Protein AF-0000000081664710 (afdb_homodimer)

pLDDT: mean 86.76, std 18.06, range [21.97, 98.62]

Secondary structure (DSSP, 8-state):
---------TT-S----SEEEEEEEESEEEEEEPPSSTTPPPEEEEESSEEEEEEEEBTT--HHHHHHHHHHHHHS--EE-TTS-EE-TTTTT-EEEEEE-GGGG-EEETTEEE-TTBPPHHHHHHHHHHHHHHHHHHHHHH-SS---EEE--TTS--TT-EEE-BTTB--EEEEE-/---------TT-S----SEEEEEEEESEEEEEEPPSSTTPPPEEEEESSEEEEEEEEBTT--HHHHHHHHHHHHHS--EE-TTS-EE-TTTTT-EEEEEE-GGGG-EEETTEEE-TTBPPHHHHHHHHHHHHHHHHHHHHHH-SS---EEE--TTS--TT-EEE-BTTB--EEEEE-

Sequence (354 aa):
MDTLQLSPIPGSDLIESKARIVIQQCVSARVQLQSPVEGGSVDFVEIKKGIVVYVCFLKECSKELLNRMAHVVLHVRYLKDAHGSRVSVLELPGDVLIVPQSTLGGIRKKRHLTYHYNVNKEDAHEMYKEFVSLCRRGVEENVRHQCQVRCGQYNSKQEGMLVESGECGLMTHLVEFMDTLQLSPIPGSDLIESKARIVIQQCVSARVQLQSPVEGGSVDFVEIKKGIVVYVCFLKECSKELLNRMAHVVLHVRYLKDAHGSRVSVLELPGDVLIVPQSTLGGIRKKRHLTYHYNVNKEDAHEMYKEFVSLCRRGVEENVRHQCQVRCGQYNSKQEGMLVESGECGLMTHLVEF

Foldseek 3Di:
DDPPPPDPDPQPPDDPFQKKKKKKWFQKKKFWADDPDVPDDIDIDMWGTAMEIEMFGFPPDDPVVLLVVLCCQQFAFQFQEPVRDTGGCQGNVTEYEYEYDQCVQWRDDPPDTDRVGGDDLVVRQVSSVSSLVSNQVVSVVRHPDDYYYHYYDRPDPRPPMDGHHDPRDIGMDMDTD/DDPPPPDQDPLRPDDPFQKKKKKKWFQKKKFWADDPDVPDDIDIDMWGTAMEIEMFGFPPDDLVVLLVVLCCQQFAFQAAEPVRDTGGCQGNVTEYEYEYDQCVQWRDDPPDTDRVGGDDLVVRQVSSVSSLVSNQVVSVVRHPDDYYYHYYDRPDPRPPMDGHHDPRDIGMDMDTD

Structure (mmCIF, N/CA/C/O backbone):
data_AF-0000000081664710-model_v1
#
loop_
_entity.id
_entity.type
_entity.pdbx_description
1 polymer 'Probable D-tyrosyl-tRNA(Tyr) deacylase 2-like'
#
loop_
_atom_site.group_PDB
_atom_site.id
_atom_site.type_symbol
_atom_site.label_atom_id
_atom_site.label_alt_id
_atom_site.label_comp_id
_atom_site.label_asym_id
_atom_site.label_entity_id
_atom_site.label_seq_id
_atom_site.pdbx_PDB_ins_code
_atom_site.Cartn_x
_atom_site.Cartn_y
_atom_site.Cartn_z
_atom_site.occupancy
_atom_site.B_iso_or_equiv
_atom_site.auth_seq_id
_atom_site.auth_comp_id
_atom_site.auth_asym_id
_atom_site.auth_atom_id
_atom_site.pdbx_PDB_model_num
ATOM 1 N N . MET A 1 1 ? -12.133 -1.063 -46.156 1 22.48 1 MET A N 1
ATOM 2 C CA . MET A 1 1 ? -10.789 -1.135 -45.594 1 22.48 1 MET A CA 1
ATOM 3 C C . MET A 1 1 ? -10.758 -0.549 -44.188 1 22.48 1 MET A C 1
ATOM 5 O O . MET A 1 1 ? -10.82 0.669 -44.031 1 22.48 1 MET A O 1
ATOM 9 N N . ASP A 1 2 ? -11.445 -1.037 -43.156 1 22.03 2 ASP A N 1
ATOM 10 C CA . ASP A 1 2 ? -12.07 -0.537 -41.938 1 22.03 2 ASP A CA 1
ATOM 11 C C . ASP A 1 2 ? -11.039 -0.348 -40.844 1 22.03 2 ASP A C 1
ATOM 13 O O . ASP A 1 2 ? -10.266 -1.262 -40.531 1 22.03 2 ASP A O 1
ATOM 17 N N . THR A 1 3 ? -10.531 0.913 -40.531 1 24.88 3 THR A N 1
ATOM 18 C CA . THR A 1 3 ? -9.469 1.408 -39.688 1 24.88 3 THR A CA 1
ATOM 19 C C . THR A 1 3 ? -9.672 0.93 -38.25 1 24.88 3 THR A C 1
ATOM 21 O O . THR A 1 3 ? -10.633 1.327 -37.594 1 24.88 3 THR A O 1
ATOM 24 N N . LEU A 1 4 ? -9.438 -0.273 -37.812 1 24.31 4 LEU A N 1
ATOM 25 C CA . LEU A 1 4 ? -9.609 -0.975 -36.562 1 24.31 4 LEU A CA 1
ATOM 26 C C . LEU A 1 4 ? -8.898 -0.238 -35.438 1 24.31 4 LEU A C 1
ATOM 28 O O . LEU A 1 4 ? -7.672 -0.118 -35.438 1 24.31 4 LEU A O 1
ATOM 32 N N . GLN A 1 5 ? -9.406 0.87 -34.906 1 23.38 5 GLN A N 1
ATOM 33 C CA . GLN A 1 5 ? -8.906 1.728 -33.844 1 23.38 5 GLN A CA 1
ATOM 34 C C . GLN A 1 5 ? -8.484 0.905 -32.625 1 23.38 5 GLN A C 1
ATOM 36 O O . GLN A 1 5 ? -9.32 0.269 -31.984 1 23.38 5 GLN A O 1
ATOM 41 N N . LEU A 1 6 ? -7.309 0.361 -32.594 1 28.62 6 LEU A N 1
ATOM 42 C CA . LEU A 1 6 ? -6.699 -0.477 -31.578 1 28.62 6 LEU A CA 1
ATOM 43 C C . LEU A 1 6 ? -6.852 0.159 -30.203 1 28.62 6 LEU A C 1
ATOM 45 O O . LEU A 1 6 ? -6.57 1.349 -30.031 1 28.62 6 LEU A O 1
ATOM 49 N N . SER A 1 7 ? -7.73 -0.23 -29.297 1 28.98 7 SER A N 1
ATOM 50 C CA . SER A 1 7 ? -7.98 0.17 -27.922 1 28.98 7 SER A CA 1
ATOM 51 C C . SER A 1 7 ? -6.672 0.368 -27.156 1 28.98 7 SER A C 1
ATOM 53 O O . SER A 1 7 ? -5.691 -0.334 -27.406 1 28.98 7 SER A O 1
ATOM 55 N N . PRO A 1 8 ? -6.402 1.542 -26.609 1 33.84 8 PRO A N 1
ATOM 56 C CA . PRO A 1 8 ? -5.113 1.784 -25.953 1 33.84 8 PRO A CA 1
ATOM 57 C C . PRO A 1 8 ? -4.66 0.614 -25.078 1 33.84 8 PRO A C 1
ATOM 59 O O . PRO A 1 8 ? -5.488 -0.044 -24.453 1 33.84 8 PRO A O 1
ATOM 62 N N . ILE A 1 9 ? -3.729 -0.201 -25.328 1 36.88 9 ILE A N 1
ATOM 63 C CA . ILE A 1 9 ? -3.117 -1.335 -24.656 1 36.88 9 ILE A CA 1
ATOM 64 C C . ILE A 1 9 ? -2.906 -0.995 -23.172 1 36.88 9 ILE A C 1
ATOM 66 O O . ILE A 1 9 ? -2.521 0.127 -22.844 1 36.88 9 ILE A O 1
ATOM 70 N N . PRO A 1 10 ? -3.426 -1.685 -22.078 1 41.62 10 PRO A N 1
ATOM 71 C CA . PRO A 1 10 ? -3.451 -1.467 -20.625 1 41.62 10 PRO A CA 1
ATOM 72 C C . PRO A 1 10 ? -2.164 -0.838 -20.094 1 41.62 10 PRO A C 1
ATOM 74 O O . PRO A 1 10 ? -2.125 -0.361 -18.969 1 41.62 10 PRO A O 1
ATOM 77 N N . GLY A 1 11 ? -0.946 -1.028 -20.734 1 40.38 11 GLY A N 1
ATOM 78 C CA . GLY A 1 11 ? 0.379 -0.473 -20.516 1 40.38 11 GLY A CA 1
ATOM 79 C C . GLY A 1 11 ? 0.483 0.992 -20.891 1 40.38 11 GLY A C 1
ATOM 80 O O . GLY A 1 11 ? 1.562 1.472 -21.25 1 40.38 11 GLY A O 1
ATOM 81 N N . SER A 1 12 ? -0.387 1.638 -21.281 1 41.38 12 SER A N 1
ATOM 82 C CA . SER A 1 12 ? -0.238 3.008 -21.766 1 41.38 12 SER A CA 1
ATOM 83 C C . SER A 1 12 ? 0.586 3.848 -20.797 1 41.38 12 SER A C 1
ATOM 85 O O . SER A 1 12 ? 0.392 3.771 -19.578 1 41.38 12 SER A O 1
ATOM 87 N N . ASP A 1 13 ? 1.858 4.25 -21.047 1 50.44 13 ASP A N 1
ATOM 88 C CA . ASP A 1 13 ? 2.924 5.137 -20.594 1 50.44 13 ASP A CA 1
ATOM 89 C C . ASP A 1 13 ? 2.352 6.406 -19.969 1 50.44 13 ASP A C 1
ATOM 91 O O . ASP A 1 13 ? 3.1 7.305 -19.578 1 50.44 13 ASP A O 1
ATOM 95 N N . LEU A 1 14 ? 1.139 6.645 -20.062 1 57.97 14 LEU A N 1
ATOM 96 C CA . LEU A 1 14 ? 0.82 8 -19.625 1 57.97 14 LEU A CA 1
ATOM 97 C C . LEU A 1 14 ? 0.287 8.016 -18.203 1 57.97 14 LEU A C 1
ATOM 99 O O . LEU A 1 14 ? -0.733 7.383 -17.906 1 57.97 14 LEU A O 1
ATOM 103 N N . ILE A 1 15 ? 1.199 8.188 -17.266 1 66.56 15 ILE A N 1
ATOM 104 C CA . ILE A 1 15 ? 0.722 8.477 -15.922 1 66.56 15 ILE A CA 1
ATOM 105 C C . ILE A 1 15 ? 0.13 9.883 -15.875 1 66.56 15 ILE A C 1
ATOM 107 O O . ILE A 1 15 ? 0.794 10.852 -16.234 1 66.56 15 ILE A O 1
ATOM 111 N N . GLU A 1 16 ? -1.112 9.922 -15.734 1 81.06 16 GLU A N 1
ATOM 112 C CA . GLU A 1 16 ? -1.771 11.219 -15.602 1 81.06 16 GLU A CA 1
ATOM 113 C C . GLU A 1 16 ? -1.648 11.758 -14.18 1 81.06 16 GLU A C 1
ATOM 115 O O . GLU A 1 16 ? -1.76 12.961 -13.953 1 81.06 16 GLU A O 1
ATOM 120 N N . SER A 1 17 ? -1.254 10.945 -13.297 1 91.44 17 SER A N 1
ATOM 121 C CA . SER A 1 17 ? -1.17 11.336 -11.891 1 91.44 17 SER A CA 1
ATOM 122 C C . SER A 1 17 ? 0.061 12.195 -11.633 1 91.44 17 SER A C 1
ATOM 124 O O . SER A 1 17 ? 1.121 11.969 -12.219 1 91.44 17 SER A O 1
ATOM 126 N N . LYS A 1 18 ? -0.089 13.188 -10.766 1 96.69 18 LYS A N 1
ATOM 127 C CA . LYS A 1 18 ? 1.009 14.062 -10.367 1 96.69 18 LYS A CA 1
ATOM 128 C C . LYS A 1 18 ? 1.544 13.672 -8.992 1 96.69 18 LYS A C 1
ATOM 130 O O . LYS A 1 18 ? 2.578 14.18 -8.555 1 96.69 18 LYS A O 1
ATOM 135 N N . ALA A 1 19 ? 0.81 12.852 -8.297 1 97.5 19 ALA A N 1
ATOM 136 C CA . ALA A 1 19 ? 1.233 12.273 -7.027 1 97.5 19 ALA A CA 1
ATOM 137 C C . ALA A 1 19 ? 0.435 11.016 -6.707 1 97.5 19 ALA A C 1
ATOM 139 O O . ALA A 1 19 ? -0.714 10.875 -7.137 1 97.5 19 ALA A O 1
ATOM 140 N N . ARG A 1 20 ? 1.036 10.102 -6.016 1 97.19 20 ARG A N 1
ATOM 141 C CA . ARG A 1 20 ? 0.389 8.883 -5.543 1 97.19 20 ARG A CA 1
ATOM 142 C C . ARG A 1 20 ? 0.605 8.695 -4.043 1 97.19 20 ARG A C 1
ATOM 144 O O . ARG A 1 20 ? 1.707 8.914 -3.539 1 97.19 20 ARG A O 1
ATOM 151 N N . ILE A 1 21 ? -0.474 8.289 -3.363 1 98.31 21 ILE A N 1
ATOM 152 C CA . ILE A 1 21 ? -0.4 8.016 -1.933 1 98.31 21 ILE A CA 1
ATOM 153 C C . ILE A 1 21 ? -1.089 6.684 -1.631 1 98.31 21 ILE A C 1
ATOM 155 O O . ILE A 1 21 ? -2.178 6.41 -2.141 1 98.31 21 ILE A O 1
ATOM 159 N N . VAL A 1 22 ? -0.439 5.836 -0.919 1 98.12 22 VAL A N 1
ATOM 160 C CA . VAL A 1 22 ? -1.062 4.668 -0.306 1 98.12 22 VAL A CA 1
ATOM 161 C C . VAL A 1 22 ? -1.222 4.895 1.195 1 98.12 22 VAL A C 1
ATOM 163 O O . VAL A 1 22 ? -0.281 5.324 1.867 1 98.12 22 VAL A O 1
ATOM 166 N N . ILE A 1 23 ? -2.41 4.656 1.688 1 98 23 ILE A N 1
ATOM 167 C CA . ILE A 1 23 ? -2.721 4.871 3.098 1 98 23 ILE A CA 1
ATOM 168 C C . ILE A 1 23 ? -3.129 3.549 3.742 1 98 23 ILE A C 1
ATOM 170 O O . ILE A 1 23 ? -3.955 2.814 3.197 1 98 23 ILE A O 1
ATOM 174 N N . GLN A 1 24 ? -2.566 3.266 4.898 1 96.5 24 GLN A N 1
ATOM 175 C CA . GLN A 1 24 ? -2.918 2.053 5.629 1 96.5 24 GLN A CA 1
ATOM 176 C C . GLN A 1 24 ? -3.238 2.365 7.09 1 96.5 24 GLN A C 1
ATOM 178 O O . GLN A 1 24 ? -2.471 3.051 7.766 1 96.5 24 GLN A O 1
ATOM 183 N N . GLN A 1 25 ? -4.363 1.919 7.555 1 95.94 25 GLN A N 1
ATOM 184 C CA . GLN A 1 25 ? -4.672 2.012 8.977 1 95.94 25 GLN A CA 1
ATOM 185 C C . GLN A 1 25 ? -3.811 1.05 9.789 1 95.94 25 GLN A C 1
ATOM 187 O O . GLN A 1 25 ? -3.574 -0.085 9.367 1 95.94 25 GLN A O 1
ATOM 192 N N . CYS A 1 26 ? -3.354 1.514 10.969 1 95.25 26 CYS A N 1
ATOM 193 C CA . CYS A 1 26 ? -2.504 0.672 11.797 1 95.25 26 CYS A CA 1
ATOM 194 C C . CYS A 1 26 ? -2.803 0.894 13.281 1 95.25 26 CYS A C 1
ATOM 196 O O . CYS A 1 26 ? -3.398 1.904 13.648 1 95.25 26 CYS A O 1
ATOM 198 N N . VAL A 1 27 ? -2.4 -0.067 14.062 1 94.94 27 VAL A N 1
ATOM 199 C CA . VAL A 1 27 ? -2.457 0.1 15.508 1 94.94 27 VAL A CA 1
ATOM 200 C C . VAL A 1 27 ? -1.074 0.476 16.031 1 94.94 27 VAL A C 1
ATOM 202 O O . VAL A 1 27 ? -0.946 0.966 17.156 1 94.94 27 VAL A O 1
ATOM 205 N N . SER A 1 28 ? -0.122 0.161 15.234 1 95.69 28 SER A N 1
ATOM 206 C CA . SER A 1 28 ? 1.238 0.616 15.508 1 95.69 28 SER A CA 1
ATOM 207 C C . SER A 1 28 ? 2.082 0.621 14.242 1 95.69 28 SER A C 1
ATOM 209 O O . SER A 1 28 ? 1.892 -0.218 13.359 1 95.69 28 SER A O 1
ATOM 211 N N . ALA A 1 29 ? 2.996 1.532 14.156 1 95.5 29 ALA A N 1
ATOM 212 C CA . ALA A 1 29 ? 3.963 1.604 13.062 1 95.5 29 ALA A CA 1
ATOM 213 C C . ALA A 1 29 ? 5.254 2.281 13.523 1 95.5 29 ALA A C 1
ATOM 215 O O . ALA A 1 29 ? 5.227 3.191 14.352 1 95.5 29 ALA A O 1
ATOM 216 N N . ARG A 1 30 ? 6.305 1.825 12.961 1 94.75 30 ARG A N 1
ATOM 217 C CA . ARG A 1 30 ? 7.586 2.463 13.242 1 94.75 30 ARG A CA 1
ATOM 218 C C . ARG A 1 30 ? 8.531 2.357 12.055 1 94.75 30 ARG A C 1
ATOM 220 O O . ARG A 1 30 ? 8.398 1.449 11.227 1 94.75 30 ARG A O 1
ATOM 227 N N . VAL A 1 31 ? 9.414 3.234 11.969 1 93.62 31 VAL A N 1
ATOM 228 C CA . VAL A 1 31 ? 10.438 3.229 10.922 1 93.62 31 VAL A CA 1
ATOM 229 C C . VAL A 1 31 ? 11.781 3.656 11.508 1 93.62 31 VAL A C 1
ATOM 231 O O . VAL A 1 31 ? 11.836 4.555 12.352 1 93.62 31 VAL A O 1
ATOM 234 N N . GLN A 1 32 ? 12.758 2.941 11.117 1 89.56 32 GLN A N 1
ATOM 235 C CA . GLN A 1 32 ? 14.109 3.23 11.594 1 89.56 32 GLN A CA 1
ATOM 236 C C . GLN A 1 32 ? 14.68 4.473 10.914 1 89.56 32 GLN A C 1
ATOM 238 O O . GLN A 1 32 ? 14.531 4.641 9.703 1 89.56 32 GLN A O 1
ATOM 243 N N . LEU A 1 33 ? 15.281 5.344 11.758 1 86.06 33 LEU A N 1
ATOM 244 C CA . LEU A 1 33 ? 15.977 6.508 11.227 1 86.06 33 LEU A CA 1
ATOM 245 C C . LEU A 1 33 ? 17.469 6.23 11.094 1 86.06 33 LEU A C 1
ATOM 247 O O . LEU A 1 33 ? 18.062 5.566 11.945 1 86.06 33 LEU A O 1
ATOM 251 N N . GLN A 1 34 ? 17.984 6.461 10 1 78.56 34 GLN A N 1
ATOM 252 C CA . GLN A 1 34 ? 19.422 6.254 9.797 1 78.56 34 GLN A CA 1
ATOM 253 C C . GLN A 1 34 ? 20.234 7.324 10.516 1 78.56 34 GLN A C 1
ATOM 255 O O . GLN A 1 34 ? 19.906 8.508 10.461 1 78.56 34 GLN A O 1
ATOM 260 N N . SER A 1 35 ? 21.109 6.84 11.383 1 71.94 35 SER A N 1
ATOM 261 C CA . SER A 1 35 ? 22.016 7.762 12.047 1 71.94 35 SER A CA 1
ATOM 262 C C . SER A 1 35 ? 23.016 8.359 11.055 1 71.94 35 SER A C 1
ATOM 264 O O . SER A 1 35 ? 23.516 7.664 10.18 1 71.94 35 SER A O 1
ATOM 266 N N . PRO A 1 36 ? 23.094 9.633 11.141 1 63.59 36 PRO A N 1
ATOM 267 C CA . PRO A 1 36 ? 24.141 10.227 10.289 1 63.59 36 PRO A CA 1
ATOM 268 C C . PRO A 1 36 ? 25.531 9.656 10.57 1 63.59 36 PRO A C 1
ATOM 270 O O . PRO A 1 36 ? 26.422 9.766 9.727 1 63.59 36 PRO A O 1
ATOM 273 N N . VAL A 1 37 ? 25.672 9.148 11.93 1 65.88 37 VAL A N 1
ATOM 274 C CA . VAL A 1 37 ? 26.984 8.633 12.312 1 65.88 37 VAL A CA 1
ATOM 275 C C . VAL A 1 37 ? 26.984 7.109 12.242 1 65.88 37 VAL A C 1
ATOM 277 O O . VAL A 1 37 ? 26.078 6.457 12.758 1 65.88 37 VAL A O 1
ATOM 280 N N . GLU A 1 38 ? 27.875 6.539 11.336 1 62.62 38 GLU A N 1
ATOM 281 C CA . GLU A 1 38 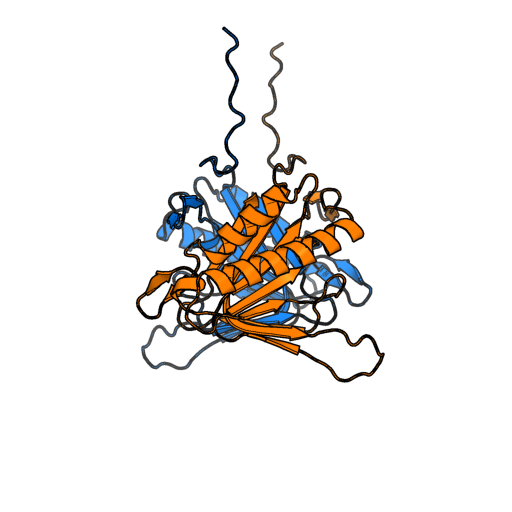? 28.047 5.094 11.258 1 62.62 38 GLU A CA 1
ATOM 282 C C . GLU A 1 38 ? 28.188 4.48 12.648 1 62.62 38 GLU A C 1
ATOM 284 O O . GLU A 1 38 ? 28.938 4.977 13.484 1 62.62 38 GLU A O 1
ATOM 289 N N . GLY A 1 39 ? 27.375 3.535 12.953 1 60.47 39 GLY A N 1
ATOM 290 C CA . GLY A 1 39 ? 27.453 2.871 14.242 1 60.47 39 GLY A CA 1
ATOM 291 C C . GLY A 1 39 ? 26.641 3.553 15.32 1 60.47 39 GLY A C 1
ATOM 292 O O . GLY A 1 39 ? 26.766 3.217 16.5 1 60.47 39 GLY A O 1
ATOM 293 N N . GLY A 1 40 ? 26.078 4.602 14.969 1 63.19 40 GLY A N 1
ATOM 294 C CA . GLY A 1 40 ? 25.328 5.312 15.992 1 63.19 40 GLY A CA 1
ATOM 295 C C . GLY A 1 40 ? 24.062 4.598 16.406 1 63.19 40 GLY A C 1
ATOM 296 O O . GLY A 1 40 ? 23.703 3.555 15.844 1 63.19 40 GLY A O 1
ATOM 297 N N . SER A 1 41 ? 23.562 5 17.5 1 66.94 41 SER A N 1
ATOM 298 C CA . SER A 1 41 ? 22.344 4.406 18.062 1 66.94 41 SER A CA 1
ATOM 299 C C . SER A 1 41 ? 21.203 4.438 17.062 1 66.94 41 SER A C 1
ATOM 301 O O . SER A 1 41 ? 21.109 5.34 16.234 1 66.94 41 SER A O 1
ATOM 303 N N . VAL A 1 42 ? 20.531 3.26 17 1 67.94 42 VAL A N 1
ATOM 304 C CA . VAL A 1 42 ? 19.344 3.16 16.156 1 67.94 42 VAL A CA 1
ATOM 305 C C . VAL A 1 42 ? 18.188 3.941 16.797 1 67.94 42 VAL A C 1
ATOM 307 O O . VAL A 1 42 ? 17.828 3.703 17.938 1 67.94 42 VAL A O 1
ATOM 310 N N . ASP A 1 43 ? 17.734 4.988 16.016 1 84.25 43 ASP A N 1
ATOM 311 C CA . ASP A 1 43 ? 16.562 5.738 16.453 1 84.25 43 ASP A CA 1
ATOM 312 C C . ASP A 1 43 ? 15.344 5.414 15.594 1 84.25 43 ASP A C 1
ATOM 314 O O . ASP A 1 43 ? 15.477 5.078 14.422 1 84.25 43 ASP A O 1
ATOM 318 N N . PHE A 1 44 ? 14.234 5.227 16.25 1 88.62 44 PHE A N 1
ATOM 319 C CA . PHE A 1 44 ? 12.984 4.953 15.555 1 88.62 44 PHE A CA 1
ATOM 320 C C . PHE A 1 44 ? 12 6.102 15.742 1 88.62 44 PHE A C 1
ATOM 322 O O . PHE A 1 44 ? 12.016 6.777 16.766 1 88.62 44 PHE A O 1
ATOM 329 N N . VAL A 1 45 ? 11.289 6.316 14.688 1 92.75 45 VAL A N 1
ATOM 330 C CA . VAL A 1 45 ? 10.047 7.074 14.812 1 92.75 45 VAL A CA 1
ATOM 331 C C . VAL A 1 45 ? 8.859 6.117 14.852 1 92.75 45 VAL A C 1
ATOM 333 O O . VAL A 1 45 ? 8.805 5.16 14.07 1 92.75 45 VAL A O 1
ATOM 336 N N . GLU A 1 46 ? 7.973 6.406 15.82 1 95.19 46 GLU A N 1
ATOM 337 C CA . GLU A 1 46 ? 6.875 5.461 16 1 95.19 46 GLU A CA 1
ATOM 338 C C . GLU A 1 46 ? 5.555 6.188 16.234 1 95.19 46 GLU A C 1
ATOM 340 O O . GLU A 1 46 ? 5.539 7.316 16.719 1 95.19 46 GLU A O 1
ATOM 345 N N . ILE A 1 47 ? 4.531 5.488 15.812 1 96.06 47 ILE A N 1
ATOM 346 C CA . ILE A 1 47 ? 3.18 5.934 16.141 1 96.06 47 ILE A CA 1
ATOM 347 C C . ILE A 1 47 ? 2.361 4.758 16.656 1 96.06 47 ILE A C 1
ATOM 349 O O . ILE A 1 47 ? 2.699 3.598 16.406 1 96.06 47 ILE A O 1
ATOM 353 N N . LYS A 1 48 ? 1.378 5.098 17.422 1 93.56 48 LYS A N 1
ATOM 354 C CA . LYS A 1 48 ? 0.38 4.102 17.812 1 93.56 48 LYS A CA 1
ATOM 355 C C . LYS A 1 48 ? -0.756 4.047 16.797 1 93.56 48 LYS A C 1
ATOM 357 O O . LYS A 1 48 ? -0.515 3.963 15.586 1 93.56 48 LYS A O 1
ATOM 362 N N . LYS A 1 49 ? -1.966 4.051 17.25 1 93.69 49 LYS A N 1
ATOM 363 C CA . LYS A 1 49 ? -3.1 3.951 16.344 1 93.69 49 LYS A CA 1
ATOM 364 C C . LYS A 1 49 ? -3.135 5.137 15.375 1 93.69 49 LYS A C 1
ATOM 366 O O . LYS A 1 49 ? -2.91 6.277 15.781 1 93.69 49 LYS A O 1
ATOM 371 N N . GLY A 1 50 ? -3.359 4.918 14.086 1 95.62 50 GLY A N 1
ATOM 372 C CA . GLY A 1 50 ? -3.463 5.965 13.086 1 95.62 50 GLY A CA 1
ATOM 373 C C . GLY A 1 50 ? -3.283 5.457 11.664 1 95.62 50 GLY A C 1
ATOM 374 O O . GLY A 1 50 ? -3.795 4.395 11.312 1 95.62 50 GLY A O 1
ATOM 375 N N . ILE A 1 51 ? -2.57 6.289 10.859 1 97 51 ILE A N 1
ATOM 376 C CA . ILE A 1 51 ? -2.389 5.898 9.461 1 97 51 ILE A CA 1
ATOM 377 C C . ILE A 1 51 ? -0.919 6.043 9.078 1 97 51 ILE A C 1
ATOM 379 O O . ILE A 1 51 ? -0.236 6.961 9.531 1 97 51 ILE A O 1
ATOM 383 N N . VAL A 1 52 ? -0.513 5.09 8.328 1 96.94 52 VAL A N 1
ATOM 384 C CA . VAL A 1 52 ? 0.745 5.223 7.602 1 96.94 52 VAL A CA 1
ATOM 385 C C . VAL A 1 52 ? 0.474 5.727 6.184 1 96.94 52 VAL A C 1
ATOM 387 O O . VAL A 1 52 ? -0.394 5.199 5.488 1 96.94 52 VAL A O 1
ATOM 390 N N . VAL A 1 53 ? 1.21 6.766 5.797 1 98.19 53 VAL A N 1
ATOM 391 C CA . VAL A 1 53 ? 1.046 7.398 4.492 1 98.19 53 VAL A CA 1
ATOM 392 C C . VAL A 1 53 ? 2.318 7.223 3.668 1 98.19 53 VAL A C 1
ATOM 394 O O . VAL A 1 53 ? 3.352 7.82 3.973 1 98.19 53 VAL A O 1
ATOM 397 N N . TYR A 1 54 ? 2.223 6.391 2.645 1 97.44 54 TYR A N 1
ATOM 398 C CA . TYR A 1 54 ? 3.291 6.258 1.658 1 97.44 54 TYR A CA 1
ATOM 399 C C . TYR A 1 54 ? 3.084 7.223 0.498 1 97.44 54 TYR A C 1
ATOM 401 O O . TYR A 1 54 ? 2.08 7.145 -0.214 1 97.44 54 TYR A O 1
ATOM 409 N N . VAL A 1 55 ? 4.105 8.07 0.247 1 98 55 VAL A N 1
ATOM 410 C CA . VAL A 1 55 ? 3.828 9.141 -0.706 1 98 55 VAL A CA 1
ATOM 411 C C . VAL A 1 55 ? 4.91 9.164 -1.785 1 98 55 VAL A C 1
ATOM 413 O O . VAL A 1 55 ? 6.09 8.969 -1.493 1 98 55 VAL A O 1
ATOM 416 N N . CYS A 1 56 ? 4.488 9.398 -2.994 1 97.38 56 CYS A N 1
ATOM 417 C CA . CYS A 1 56 ? 5.355 9.586 -4.152 1 97.38 56 CYS A CA 1
ATOM 418 C C . CYS A 1 56 ? 4.918 10.797 -4.969 1 97.38 56 CYS A C 1
ATOM 420 O O . CYS A 1 56 ? 3.738 10.945 -5.289 1 97.38 56 CYS A O 1
ATOM 422 N N . PHE A 1 57 ? 5.883 11.656 -5.262 1 97.94 57 PHE A N 1
ATOM 423 C CA . PHE A 1 57 ? 5.637 12.836 -6.086 1 97.94 57 PHE A CA 1
ATOM 424 C C . PHE A 1 57 ? 6.074 12.594 -7.523 1 97.94 57 PHE A C 1
ATOM 426 O O . PHE A 1 57 ? 7.184 12.109 -7.77 1 97.94 57 PHE A O 1
ATOM 433 N N . LEU A 1 58 ? 5.227 12.93 -8.445 1 97.38 58 LEU A N 1
ATOM 434 C CA . LEU A 1 58 ? 5.488 12.734 -9.867 1 97.38 58 LEU A CA 1
ATOM 435 C C . LEU A 1 58 ? 5.633 14.078 -10.578 1 97.38 58 LEU A C 1
ATOM 437 O O . LEU A 1 58 ? 5.469 15.133 -9.961 1 97.38 58 LEU A O 1
ATOM 441 N N . LYS A 1 59 ? 5.992 13.977 -11.812 1 94.69 59 LYS A N 1
ATOM 442 C CA . LYS A 1 59 ? 6.223 15.188 -12.594 1 94.69 59 LYS A CA 1
ATOM 443 C C . LYS A 1 59 ? 4.992 16.094 -12.586 1 94.69 59 LYS A C 1
ATOM 445 O O . LYS A 1 59 ? 3.861 15.602 -12.617 1 94.69 59 LYS A O 1
ATOM 450 N N . GLU A 1 60 ? 5.168 17.391 -12.43 1 92.88 60 GLU A N 1
ATOM 451 C CA . GLU A 1 60 ? 4.152 18.438 -12.492 1 92.88 60 GLU A CA 1
ATOM 452 C C . GLU A 1 60 ? 3.398 18.547 -11.172 1 92.88 60 GLU A C 1
ATOM 454 O O . GLU A 1 60 ? 2.344 19.188 -11.102 1 92.88 60 GLU A O 1
ATOM 459 N N . CYS A 1 61 ? 3.885 17.828 -10.203 1 94.75 61 CYS A N 1
ATOM 460 C CA . CYS A 1 61 ? 3.355 18.078 -8.867 1 94.75 61 CYS A CA 1
ATOM 461 C C . CYS A 1 61 ? 3.672 19.5 -8.422 1 94.75 61 CYS A C 1
ATOM 463 O O . CYS A 1 61 ? 4.812 19.953 -8.539 1 94.75 61 CYS A O 1
ATOM 465 N N . SER A 1 62 ? 2.684 20.266 -7.891 1 92.56 62 SER A N 1
ATOM 466 C CA . SER A 1 62 ? 2.836 21.656 -7.523 1 92.56 62 SER A CA 1
ATOM 467 C C . SER A 1 62 ? 2.602 21.875 -6.031 1 92.56 62 SER A C 1
ATOM 469 O O . SER A 1 62 ? 2.09 20.984 -5.348 1 92.56 62 SER A O 1
ATOM 471 N N . LYS A 1 63 ? 2.943 23.031 -5.594 1 91.44 63 LYS A N 1
ATOM 472 C CA . LYS A 1 63 ? 2.703 23.391 -4.199 1 91.44 63 LYS A CA 1
ATOM 473 C C . LYS A 1 63 ? 1.211 23.406 -3.881 1 91.44 63 LYS A C 1
ATOM 475 O O . LYS A 1 63 ? 0.803 23 -2.789 1 91.44 63 LYS A O 1
ATOM 480 N N . GLU A 1 64 ? 0.5 23.938 -4.828 1 95.44 64 GLU A N 1
ATOM 481 C CA . GLU A 1 64 ? -0.949 23.922 -4.648 1 95.44 64 GLU A CA 1
ATOM 482 C C . GLU A 1 64 ? -1.479 22.516 -4.457 1 95.44 64 GLU A C 1
ATOM 484 O O . GLU A 1 64 ? -2.369 22.281 -3.633 1 95.44 64 GLU A O 1
ATOM 489 N N . LEU A 1 65 ? -0.917 21.609 -5.145 1 97.25 65 LEU A N 1
ATOM 490 C CA . LEU A 1 65 ? -1.347 20.219 -5.035 1 97.25 65 LEU A CA 1
ATOM 491 C C . LEU A 1 65 ? -0.979 19.656 -3.67 1 97.25 65 LEU A C 1
ATOM 493 O O . LEU A 1 65 ? -1.732 18.859 -3.102 1 97.25 65 LEU A O 1
ATOM 497 N N . LEU A 1 66 ? 0.147 20.078 -3.145 1 98.38 66 LEU A N 1
ATOM 498 C CA . LEU A 1 66 ? 0.577 19.594 -1.836 1 98.38 66 LEU A CA 1
ATOM 499 C C . LEU A 1 66 ? -0.448 19.938 -0.763 1 98.38 66 LEU A C 1
ATOM 501 O O . LEU A 1 66 ? -0.721 19.141 0.129 1 98.38 66 LEU A O 1
ATOM 505 N N . ASN A 1 67 ? -0.957 21.156 -0.897 1 97.81 67 ASN A N 1
ATOM 506 C CA . ASN A 1 67 ? -1.997 21.578 0.036 1 97.81 67 ASN A CA 1
ATOM 507 C C . ASN A 1 67 ? -3.227 20.688 -0.055 1 97.81 67 ASN A C 1
ATOM 509 O O . ASN A 1 67 ? -3.77 20.266 0.968 1 97.81 67 ASN A O 1
ATOM 513 N N . ARG A 1 68 ? -3.621 20.453 -1.225 1 97.5 68 ARG A N 1
ATOM 514 C CA . ARG A 1 68 ? -4.762 19.562 -1.448 1 97.5 68 ARG A CA 1
ATOM 515 C C . ARG A 1 68 ? -4.477 18.156 -0.926 1 97.5 68 ARG A C 1
ATOM 517 O O . ARG A 1 68 ? -5.348 17.531 -0.32 1 97.5 68 ARG A O 1
ATOM 524 N N . MET A 1 69 ? -3.309 17.656 -1.146 1 98.44 69 MET A N 1
ATOM 525 C CA . MET A 1 69 ? -2.914 16.328 -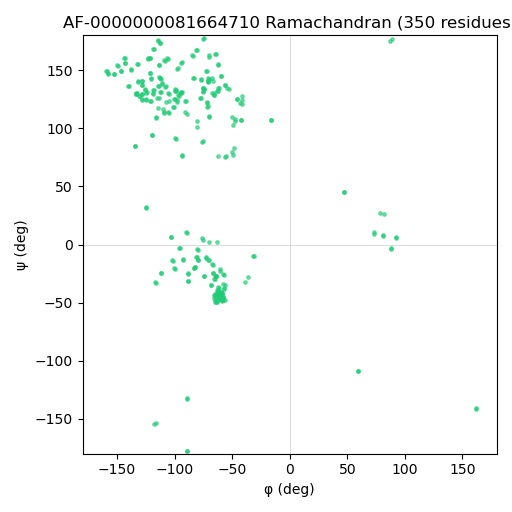0.685 1 98.44 69 MET A CA 1
ATOM 526 C C . MET A 1 69 ? -3.035 16.219 0.832 1 98.44 69 MET A C 1
ATOM 528 O O . MET A 1 69 ? -3.598 15.25 1.348 1 98.44 69 MET A O 1
ATOM 532 N N . ALA A 1 70 ? -2.482 17.234 1.51 1 98.38 70 ALA A N 1
ATOM 533 C CA . ALA A 1 70 ? -2.539 17.234 2.969 1 98.38 70 ALA A CA 1
ATOM 534 C C . ALA A 1 70 ? -3.982 17.203 3.463 1 98.38 70 ALA A C 1
ATOM 536 O O . ALA A 1 70 ? -4.316 16.453 4.379 1 98.38 70 ALA A O 1
ATOM 537 N N . HIS A 1 71 ? -4.785 17.984 2.783 1 97.69 71 HIS A N 1
ATOM 538 C CA . HIS A 1 71 ? -6.195 18.031 3.148 1 97.69 71 HIS A CA 1
ATOM 539 C C . HIS A 1 71 ? -6.867 16.672 2.959 1 97.69 71 HIS A C 1
ATOM 541 O O . HIS A 1 71 ? -7.59 16.203 3.842 1 97.69 71 HIS A O 1
ATOM 547 N N . VAL A 1 72 ? -6.609 16.094 1.893 1 98.12 72 VAL A N 1
ATOM 548 C CA . VAL A 1 72 ? -7.223 14.812 1.553 1 98.12 72 VAL A CA 1
ATOM 549 C C . VAL A 1 72 ? -6.758 13.734 2.533 1 98.12 72 VAL A C 1
ATOM 551 O O . VAL A 1 72 ? -7.566 12.938 3.02 1 98.12 72 VAL A O 1
ATOM 554 N N . VAL A 1 73 ? -5.516 13.695 2.869 1 98.12 73 VAL A N 1
ATOM 555 C CA . VAL A 1 73 ? -4.961 12.695 3.781 1 98.12 73 VAL A CA 1
ATOM 556 C C . VAL A 1 73 ? -5.605 12.844 5.16 1 98.12 73 VAL A C 1
ATOM 558 O O . VAL A 1 73 ? -5.965 11.844 5.789 1 98.12 73 VAL A O 1
ATOM 561 N N . LEU A 1 74 ? -5.832 14.031 5.594 1 96.94 74 LEU A N 1
ATOM 562 C CA . LEU A 1 74 ? -6.223 14.273 6.977 1 96.94 74 LEU A CA 1
ATOM 563 C C . LEU A 1 74 ? -7.734 14.188 7.141 1 96.94 74 LEU A C 1
ATOM 565 O O . LEU A 1 74 ? -8.227 13.836 8.211 1 96.94 74 LEU A O 1
ATOM 569 N N . HIS A 1 75 ? -8.484 14.438 6.012 1 96.56 75 HIS A N 1
ATOM 570 C CA . HIS A 1 75 ? -9.906 14.688 6.219 1 96.56 75 HIS A CA 1
ATOM 571 C C . HIS A 1 75 ? -10.75 13.555 5.656 1 96.56 75 HIS A C 1
ATOM 573 O O . HIS A 1 75 ? -11.914 13.398 6.023 1 96.56 75 HIS A O 1
ATOM 579 N N . VAL A 1 76 ? -10.281 12.844 4.746 1 97.56 76 VAL A N 1
ATOM 580 C CA . VAL A 1 76 ? -11.062 11.75 4.172 1 97.56 76 VAL A CA 1
ATOM 581 C C . VAL A 1 76 ? -11.148 10.594 5.172 1 97.56 76 VAL A C 1
ATOM 583 O O . VAL A 1 76 ? -10.203 10.336 5.914 1 97.56 76 VAL A O 1
ATOM 586 N N . ARG A 1 77 ? -12.219 9.852 5.141 1 96.94 77 ARG A N 1
ATOM 587 C CA . ARG A 1 77 ? -12.531 8.852 6.156 1 96.94 77 ARG A CA 1
ATOM 588 C C . ARG A 1 77 ? -12.016 7.477 5.75 1 96.94 77 ARG A C 1
ATOM 590 O O . ARG A 1 77 ? -12.805 6.566 5.473 1 96.94 77 ARG A O 1
ATOM 597 N N . TYR A 1 78 ? -10.719 7.285 5.898 1 96.19 78 TYR A N 1
ATOM 598 C CA . TYR A 1 78 ? -10.039 6.051 5.512 1 96.19 78 TYR A CA 1
ATOM 599 C C . TYR A 1 78 ? -10.172 4.992 6.602 1 96.19 78 TYR A C 1
ATOM 601 O O . TYR A 1 78 ? -9.953 3.807 6.352 1 96.19 78 TYR A O 1
ATOM 609 N N . LEU A 1 79 ? -10.492 5.367 7.836 1 94.56 79 LEU A N 1
ATOM 610 C CA . LEU A 1 79 ? -10.359 4.484 8.984 1 94.56 79 LEU A CA 1
ATOM 611 C C . LEU A 1 79 ? -11.734 4.008 9.461 1 94.56 79 LEU A C 1
ATOM 613 O O . LEU A 1 79 ? -12.758 4.594 9.102 1 94.56 79 LEU A O 1
ATOM 617 N N . LYS A 1 80 ? -11.664 2.941 10.18 1 93 80 LYS A N 1
ATOM 618 C CA . LYS A 1 80 ? -12.812 2.488 10.953 1 93 80 LYS A CA 1
ATOM 619 C C . LYS A 1 80 ? -12.57 2.654 12.453 1 93 80 LYS A C 1
ATOM 621 O O . LYS A 1 80 ? -11.477 2.377 12.945 1 93 80 LYS A O 1
ATOM 626 N N . ASP A 1 81 ? -13.578 3.1 13.102 1 91.19 81 ASP A N 1
ATOM 627 C CA . ASP A 1 81 ? -13.461 3.16 14.555 1 91.19 81 ASP A CA 1
ATOM 628 C C . ASP A 1 81 ? -13.914 1.852 15.203 1 91.19 81 ASP A C 1
ATOM 630 O O . ASP A 1 81 ? -14.188 0.873 14.5 1 91.19 81 ASP A O 1
ATOM 634 N N . ALA A 1 82 ? -13.898 1.801 16.484 1 86.81 82 ALA A N 1
ATOM 635 C CA . ALA A 1 82 ? -14.203 0.586 17.234 1 86.81 82 ALA A CA 1
ATOM 636 C C . ALA A 1 82 ? -15.625 0.099 16.953 1 86.81 82 ALA A C 1
ATOM 638 O O . ALA A 1 82 ? -15.93 -1.083 17.125 1 86.81 82 ALA A O 1
ATOM 639 N N . HIS A 1 83 ? -16.516 0.999 16.469 1 90.19 83 HIS A N 1
ATOM 640 C CA . HIS A 1 83 ? -17.906 0.651 16.188 1 90.19 83 HIS A CA 1
ATOM 641 C C . HIS A 1 83 ? -18.094 0.298 14.719 1 90.19 83 HIS A C 1
ATOM 643 O O . HIS A 1 83 ? -19.203 -0.049 14.305 1 90.19 83 HIS A O 1
ATOM 649 N N . GLY A 1 84 ? -17.062 0.416 13.961 1 88.88 84 GLY A N 1
ATOM 650 C CA . GLY A 1 84 ? -17.141 0.058 12.555 1 88.88 84 GLY A CA 1
ATOM 651 C C . GLY A 1 84 ? -17.5 1.229 11.664 1 88.88 84 GLY A C 1
ATOM 652 O O . GLY A 1 84 ? -17.625 1.073 10.445 1 88.88 84 GLY A O 1
ATOM 653 N N . SER A 1 85 ? -17.562 2.389 12.242 1 93.31 85 SER A N 1
ATOM 654 C CA . SER A 1 85 ? -17.891 3.586 11.477 1 93.31 85 SER A CA 1
ATOM 655 C C . SER A 1 85 ? -16.656 4.16 10.797 1 93.31 85 SER A C 1
ATOM 657 O O . SER A 1 85 ? -15.57 4.176 11.383 1 93.31 85 SER A O 1
ATOM 659 N N . ARG A 1 86 ? -16.891 4.652 9.617 1 95.06 86 ARG A N 1
ATOM 660 C CA . ARG A 1 86 ? -15.805 5.293 8.891 1 95.06 86 ARG A CA 1
ATOM 661 C C . ARG A 1 86 ? -15.5 6.672 9.469 1 95.06 86 ARG A C 1
ATOM 663 O O . ARG A 1 86 ? -16.406 7.492 9.641 1 95.06 86 ARG A O 1
ATOM 670 N N . VAL A 1 87 ? -14.164 6.906 9.719 1 95.31 87 VAL A N 1
ATOM 671 C CA . VAL A 1 87 ? -13.734 8.172 10.305 1 95.31 87 VAL A CA 1
ATOM 672 C C . VAL A 1 87 ? -12.406 8.602 9.688 1 95.31 87 VAL A C 1
ATOM 674 O O . VAL A 1 87 ? -11.68 7.777 9.117 1 95.31 87 VAL A O 1
ATOM 677 N N . SER A 1 88 ? -12.133 9.906 9.727 1 95.44 88 SER A N 1
ATOM 678 C CA . SER A 1 88 ? -10.82 10.414 9.367 1 95.44 88 SER A CA 1
ATOM 679 C C . SER A 1 88 ? -9.836 10.273 10.523 1 95.44 88 SER A C 1
ATOM 681 O O . SER A 1 88 ? -10.227 9.969 11.648 1 95.44 88 SER A O 1
ATOM 683 N N . VAL A 1 89 ? -8.594 10.461 10.172 1 95.38 89 VAL A N 1
ATOM 684 C CA . VAL A 1 89 ? -7.586 10.367 11.219 1 95.38 89 VAL A CA 1
ATOM 685 C C . VAL A 1 89 ? -7.801 11.469 12.25 1 95.38 89 VAL A C 1
ATOM 687 O O . VAL A 1 89 ? -7.5 11.289 13.43 1 95.38 89 VAL A O 1
ATOM 690 N N . LEU A 1 90 ? -8.383 12.578 11.859 1 94.19 90 LEU A N 1
ATOM 691 C CA . LEU A 1 90 ? -8.672 13.695 12.758 1 94.19 90 LEU A CA 1
ATOM 692 C C . LEU A 1 90 ? -9.852 13.375 13.664 1 94.19 90 LEU A C 1
ATOM 694 O O . LEU A 1 90 ? -9.906 13.836 14.805 1 94.19 90 LEU A O 1
ATOM 698 N N . GLU A 1 91 ? -10.766 12.5 13.234 1 91.81 91 GLU A N 1
ATOM 699 C CA . GLU A 1 91 ? -11.953 12.117 13.992 1 91.81 91 GLU A CA 1
ATOM 700 C C . GLU A 1 91 ? -11.664 10.945 14.914 1 91.81 91 GLU A C 1
ATOM 702 O O . GLU A 1 91 ? -12.344 10.766 15.93 1 91.81 91 GLU A O 1
ATOM 707 N N . LEU A 1 92 ? -10.812 10 14.68 1 84.12 92 LEU A N 1
ATOM 708 C CA . LEU A 1 92 ? -10.531 8.766 15.398 1 84.12 92 LEU A CA 1
ATOM 709 C C . LEU A 1 92 ? -9.961 9.055 16.781 1 84.12 92 LEU A C 1
ATOM 711 O O . LEU A 1 92 ? -10.344 8.414 17.766 1 84.12 92 LEU A O 1
ATOM 715 N N . PRO A 1 93 ? -9.125 10.305 17.094 1 75.56 93 PRO A N 1
ATOM 716 C CA . PRO A 1 93 ? -7.789 10.906 17.047 1 75.56 93 PRO A CA 1
ATOM 717 C C . PRO A 1 93 ? -6.684 9.867 16.844 1 75.56 93 PRO A C 1
ATOM 719 O O . PRO A 1 93 ? -6.586 8.914 17.609 1 75.56 93 PRO A O 1
ATOM 722 N N . GLY A 1 94 ? -5.969 9.594 15.875 1 90.06 94 GLY A N 1
ATOM 723 C CA . GLY A 1 94 ? -4.793 8.781 15.586 1 90.06 94 GLY A CA 1
ATOM 724 C C . GLY A 1 94 ? -3.65 9.578 14.992 1 90.06 94 GLY A C 1
ATOM 725 O O . GLY A 1 94 ? -3.83 10.734 14.602 1 90.06 94 GLY A O 1
ATOM 726 N N . ASP A 1 95 ? -2.504 9.008 15.117 1 96.31 95 ASP A N 1
ATOM 727 C CA . ASP A 1 95 ? -1.285 9.641 14.617 1 96.31 95 ASP A CA 1
ATOM 728 C C . ASP A 1 95 ? -1.088 9.359 13.133 1 96.31 95 ASP A C 1
ATOM 730 O O . ASP A 1 95 ? -1.746 8.484 12.562 1 96.31 95 ASP A O 1
ATOM 734 N N . VAL A 1 96 ? -0.219 10.188 12.523 1 97.31 96 VAL A N 1
ATOM 735 C CA . VAL A 1 96 ? 0.114 10.039 11.117 1 97.31 96 VAL A CA 1
ATOM 736 C C . VAL A 1 96 ? 1.614 9.797 10.961 1 97.31 96 VAL A C 1
ATOM 738 O O . VAL A 1 96 ? 2.43 10.555 11.492 1 97.31 96 VAL A O 1
ATOM 741 N N . LEU A 1 97 ? 1.95 8.719 10.328 1 97.5 97 LEU A N 1
ATOM 742 C CA . LEU A 1 97 ? 3.332 8.484 9.922 1 97.5 97 LEU A CA 1
ATOM 743 C C . LEU A 1 97 ? 3.484 8.602 8.406 1 97.5 97 LEU A C 1
ATOM 745 O O . LEU A 1 97 ? 2.928 7.793 7.664 1 97.5 97 LEU A O 1
ATOM 749 N N . ILE A 1 98 ? 4.223 9.602 7.961 1 97.94 98 ILE A N 1
ATOM 750 C CA . ILE A 1 98 ? 4.43 9.836 6.539 1 97.94 98 ILE A CA 1
ATOM 751 C C . ILE A 1 98 ? 5.789 9.289 6.117 1 97.94 98 ILE A C 1
ATOM 753 O O . ILE A 1 98 ? 6.816 9.648 6.695 1 97.94 98 ILE A O 1
ATOM 757 N N . VAL A 1 99 ? 5.785 8.445 5.121 1 96.31 99 VAL A N 1
ATOM 758 C CA . VAL A 1 99 ? 6.996 7.781 4.645 1 96.31 99 VAL A CA 1
ATOM 759 C C . VAL A 1 99 ? 7.176 8.039 3.15 1 96.31 99 VAL A C 1
ATOM 761 O O . VAL A 1 99 ? 6.27 7.766 2.357 1 96.31 99 VAL A O 1
ATOM 764 N N . PRO A 1 100 ? 8.352 8.586 2.715 1 95.81 100 PRO A N 1
ATOM 765 C CA . PRO A 1 100 ? 8.594 8.727 1.278 1 95.81 100 PRO A CA 1
ATOM 766 C C . PRO A 1 100 ? 8.719 7.379 0.569 1 95.81 100 PRO A C 1
ATOM 768 O O . PRO A 1 100 ? 9.469 6.508 1.016 1 95.81 100 PRO A O 1
ATOM 771 N N . GLN A 1 101 ? 7.988 7.203 -0.469 1 95.62 101 GLN A N 1
ATOM 772 C CA . GLN A 1 101 ? 8.008 5.961 -1.235 1 95.62 101 GLN A CA 1
AT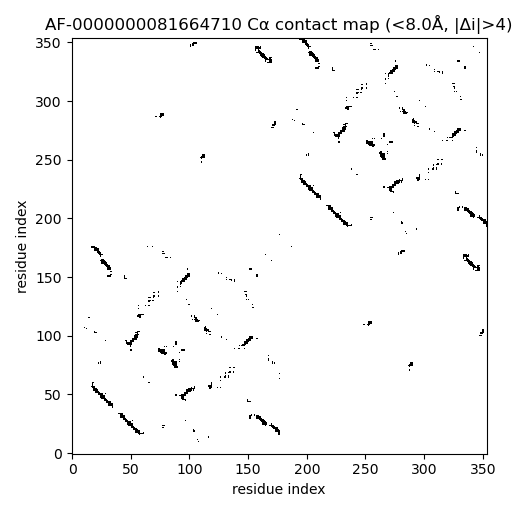OM 773 C C . GLN A 1 101 ? 8.086 6.242 -2.732 1 95.62 101 GLN A C 1
ATOM 775 O O . GLN A 1 101 ? 7.066 6.207 -3.43 1 95.62 101 GLN A O 1
ATOM 780 N N . SER A 1 102 ? 9.258 6.434 -3.234 1 95.38 102 SER A N 1
ATOM 781 C CA . SER A 1 102 ? 9.469 6.773 -4.637 1 95.38 102 SER A CA 1
ATOM 782 C C . SER A 1 102 ? 9.07 5.621 -5.551 1 95.38 102 SER A C 1
ATOM 784 O O . SER A 1 102 ? 8.656 5.84 -6.691 1 95.38 102 SER A O 1
ATOM 786 N N . THR A 1 103 ? 9.078 4.375 -5.051 1 95.75 103 THR A N 1
ATOM 787 C CA . THR A 1 103 ? 8.805 3.205 -5.875 1 95.75 103 THR A CA 1
ATOM 788 C C . THR A 1 103 ? 7.332 3.154 -6.27 1 95.75 103 THR A C 1
ATOM 790 O O . THR A 1 103 ? 6.957 2.432 -7.195 1 95.75 103 THR A O 1
ATOM 793 N N . LEU A 1 104 ? 6.5 3.934 -5.645 1 96.69 104 LEU A N 1
ATOM 794 C CA . LEU A 1 104 ? 5.098 4.039 -6.031 1 96.69 104 LEU A CA 1
ATOM 795 C C . LEU A 1 104 ? 4.961 4.688 -7.406 1 96.69 104 LEU A C 1
ATOM 797 O O . LEU A 1 104 ? 3.898 4.617 -8.031 1 96.69 104 LEU A O 1
ATOM 801 N N . GLY A 1 105 ? 5.949 5.355 -7.883 1 96.31 105 GLY A N 1
ATOM 802 C CA . GLY A 1 105 ? 5.922 6.008 -9.18 1 96.31 105 GLY A CA 1
ATOM 803 C C . GLY A 1 105 ? 6.387 5.105 -10.312 1 96.31 105 GLY A C 1
ATOM 804 O O . GLY A 1 105 ? 6.543 5.555 -11.445 1 96.31 105 GLY A O 1
ATOM 805 N N . GLY A 1 106 ? 6.547 3.863 -10.055 1 95.56 106 GLY A N 1
ATOM 806 C CA . GLY A 1 106 ? 7.074 2.936 -11.039 1 95.56 106 GLY A CA 1
ATOM 807 C C . GLY A 1 106 ? 6.094 2.643 -12.164 1 95.56 106 GLY A C 1
ATOM 808 O O . GLY A 1 106 ? 4.895 2.496 -11.922 1 95.56 106 GLY A O 1
ATOM 809 N N . ILE A 1 107 ? 6.672 2.549 -13.352 1 93.12 107 ILE A N 1
ATOM 810 C CA . ILE A 1 107 ? 5.93 2.131 -14.531 1 93.12 107 ILE A CA 1
ATOM 811 C C . ILE A 1 107 ? 6.535 0.844 -15.094 1 93.12 107 ILE A C 1
ATOM 813 O O . ILE A 1 107 ? 7.746 0.754 -15.289 1 93.12 107 ILE A O 1
ATOM 817 N N . ARG A 1 108 ? 5.656 -0.051 -15.305 1 93.31 108 ARG A N 1
ATOM 818 C CA . ARG A 1 108 ? 6.121 -1.362 -15.742 1 93.31 108 ARG A CA 1
ATOM 819 C C . ARG A 1 108 ? 6.473 -1.347 -17.234 1 93.31 108 ARG A C 1
ATOM 821 O O . ARG A 1 108 ? 5.68 -0.889 -18.062 1 93.31 108 ARG A O 1
ATOM 828 N N . LYS A 1 109 ? 7.633 -1.756 -17.547 1 92.06 109 LYS A N 1
ATOM 829 C CA . LYS A 1 109 ? 8.109 -2.096 -18.891 1 92.06 109 LYS A CA 1
ATOM 830 C C . LYS A 1 109 ? 8.547 -3.557 -18.969 1 92.06 109 LYS A C 1
ATOM 832 O O . LYS A 1 109 ? 9.703 -3.877 -18.703 1 92.06 109 LYS A O 1
ATOM 837 N N . LYS A 1 110 ? 7.586 -4.43 -19.406 1 92.06 110 LYS A N 1
ATOM 838 C CA . LYS A 1 110 ? 7.789 -5.875 -19.391 1 92.06 110 LYS A CA 1
ATOM 839 C C . LYS A 1 110 ? 8.062 -6.367 -17.969 1 92.06 110 LYS A C 1
ATOM 841 O O . LYS A 1 110 ? 7.199 -6.25 -17.094 1 92.06 110 LYS A O 1
ATOM 846 N N . ARG A 1 111 ? 9.32 -6.762 -17.703 1 95.19 111 ARG A N 1
ATOM 847 C CA . ARG A 1 111 ? 9.617 -7.324 -16.391 1 95.19 111 ARG A CA 1
ATOM 848 C C . ARG A 1 111 ? 10.328 -6.309 -15.516 1 95.19 111 ARG A C 1
ATOM 850 O O . ARG A 1 111 ? 10.727 -6.625 -14.391 1 95.19 111 ARG A O 1
ATOM 857 N N . HIS A 1 112 ? 10.414 -5.102 -16.031 1 96 112 HIS A N 1
ATOM 858 C CA . HIS A 1 112 ? 11.141 -4.07 -15.289 1 96 112 HIS A CA 1
ATOM 859 C C . HIS A 1 112 ? 10.234 -2.879 -14.977 1 96 112 HIS A C 1
ATOM 861 O O . HIS A 1 112 ? 9.164 -2.74 -15.562 1 96 112 HIS A O 1
ATOM 867 N N . LEU A 1 113 ? 10.75 -2.156 -13.977 1 95.5 113 LEU A N 1
ATOM 868 C CA . LEU A 1 113 ? 10.086 -0.899 -13.648 1 95.5 113 LEU A CA 1
ATOM 869 C C . LEU A 1 113 ? 10.992 0.289 -13.945 1 95.5 113 LEU A C 1
ATOM 871 O O . LEU A 1 113 ? 12.195 0.235 -13.695 1 95.5 113 LEU A O 1
ATOM 875 N N . THR A 1 114 ? 10.391 1.271 -14.539 1 95.06 114 THR A N 1
ATOM 876 C CA . THR A 1 114 ? 11.094 2.539 -14.703 1 95.06 114 THR A CA 1
ATOM 877 C C . THR A 1 114 ? 10.43 3.633 -13.867 1 95.06 114 THR A C 1
ATOM 879 O O . THR A 1 114 ? 9.234 3.561 -13.578 1 95.06 114 THR A O 1
ATOM 882 N N . TYR A 1 115 ? 11.18 4.637 -13.5 1 95.19 115 TYR A N 1
ATOM 883 C CA . TYR A 1 115 ? 10.703 5.68 -12.594 1 95.19 115 TYR A CA 1
ATOM 884 C C . TYR A 1 115 ? 10.875 7.059 -13.219 1 95.19 115 TYR A C 1
ATOM 886 O O . TYR A 1 115 ? 11.07 8.047 -12.508 1 95.19 115 TYR A O 1
ATOM 894 N N . HIS A 1 116 ? 10.773 7.109 -14.43 1 94.62 116 HIS A N 1
ATOM 895 C CA . HIS A 1 116 ? 11.109 8.32 -15.172 1 94.62 116 HIS A CA 1
ATOM 896 C C . HIS A 1 116 ? 10.055 9.406 -14.953 1 94.62 116 HIS A C 1
ATOM 898 O O . HIS A 1 116 ? 10.281 10.57 -15.297 1 94.62 116 HIS A O 1
ATOM 904 N N . TYR A 1 117 ? 8.953 9.109 -14.383 1 94.75 117 TYR A N 1
ATOM 905 C CA . TYR A 1 117 ? 7.93 10.117 -14.148 1 94.75 117 TYR A CA 1
ATOM 906 C C . TYR A 1 117 ? 8.086 10.742 -12.766 1 94.75 117 TYR A C 1
ATOM 908 O O . TYR A 1 117 ? 7.418 11.727 -12.445 1 94.75 117 TYR A O 1
ATOM 916 N N . ASN A 1 118 ? 8.875 10.164 -11.938 1 96.31 118 ASN A N 1
ATOM 917 C CA . ASN A 1 118 ? 9.141 10.758 -10.625 1 96.31 118 ASN A CA 1
ATOM 918 C C . ASN A 1 118 ? 9.75 12.141 -10.758 1 96.31 118 ASN A C 1
ATOM 920 O O . ASN A 1 118 ? 10.531 12.398 -11.68 1 96.31 118 ASN A O 1
ATOM 924 N N . VAL A 1 119 ? 9.414 13.008 -9.859 1 95.88 119 VAL A N 1
ATOM 925 C CA . VAL A 1 119 ? 10.18 14.242 -9.734 1 95.88 119 VAL A CA 1
ATOM 926 C C . VAL A 1 119 ? 11.625 13.922 -9.359 1 95.88 119 VAL A C 1
ATOM 928 O O . VAL A 1 119 ? 11.914 12.836 -8.844 1 95.88 119 VAL A O 1
ATOM 931 N N . ASN A 1 120 ? 12.5 14.805 -9.695 1 94.94 120 ASN A N 1
ATOM 932 C CA . ASN A 1 120 ? 13.891 14.555 -9.336 1 94.94 120 ASN A CA 1
ATOM 933 C C . ASN A 1 120 ? 14.086 14.531 -7.82 1 94.94 120 ASN A C 1
ATOM 935 O O . ASN A 1 120 ? 13.242 15.031 -7.078 1 94.94 120 ASN A O 1
ATOM 939 N N . LYS A 1 121 ? 15.195 14 -7.41 1 94.12 121 LYS A N 1
ATOM 940 C CA . LYS A 1 121 ? 15.453 13.703 -6 1 94.12 121 LYS A CA 1
ATOM 941 C C . LYS A 1 121 ? 15.406 14.977 -5.16 1 94.12 121 LYS A C 1
ATOM 943 O O . LYS A 1 121 ? 14.797 14.992 -4.09 1 94.12 121 LYS A O 1
ATOM 948 N N . GLU A 1 122 ? 16.016 16.016 -5.625 1 94.5 122 GLU A N 1
ATOM 949 C CA . GLU A 1 122 ? 16.094 17.266 -4.875 1 94.5 122 GLU A CA 1
ATOM 950 C C . GLU A 1 122 ? 14.711 17.891 -4.691 1 94.5 122 GLU A C 1
ATOM 952 O O . GLU A 1 122 ? 14.336 18.266 -3.578 1 94.5 122 GLU A O 1
ATOM 957 N N . ASP A 1 123 ? 14 17.984 -5.773 1 95.5 123 ASP A N 1
ATOM 958 C CA . ASP A 1 123 ? 12.641 18.531 -5.719 1 95.5 123 ASP A CA 1
ATOM 959 C C . ASP A 1 123 ? 11.742 17.672 -4.84 1 95.5 123 ASP A C 1
ATOM 961 O O . ASP A 1 123 ? 10.93 18.188 -4.074 1 95.5 123 ASP A O 1
ATOM 965 N N . ALA A 1 124 ? 11.891 16.391 -4.98 1 96.19 124 ALA A N 1
ATOM 966 C CA . ALA A 1 124 ? 11.07 15.469 -4.199 1 96.19 124 ALA A CA 1
ATOM 967 C C . ALA A 1 124 ? 11.312 15.641 -2.705 1 96.19 124 ALA A C 1
ATOM 969 O O . ALA A 1 124 ? 10.375 15.594 -1.906 1 96.19 124 ALA A O 1
ATOM 970 N N . HIS A 1 125 ? 12.562 15.805 -2.34 1 96.25 125 HIS A N 1
ATOM 971 C CA . HIS A 1 125 ? 12.906 16.016 -0.941 1 96.25 125 HIS A CA 1
ATOM 972 C C . HIS A 1 125 ? 12.25 17.281 -0.399 1 96.25 125 HIS A C 1
ATOM 974 O O . HIS A 1 125 ? 11.688 17.281 0.699 1 96.25 125 HIS A O 1
ATOM 980 N N . GLU A 1 126 ? 12.297 18.328 -1.162 1 96.94 126 GLU A N 1
ATOM 981 C CA . GLU A 1 126 ? 11.672 19.594 -0.763 1 96.94 126 GLU A CA 1
ATOM 982 C C . GLU A 1 126 ? 10.156 19.438 -0.664 1 96.94 126 GLU A C 1
ATOM 984 O O . GLU A 1 126 ? 9.539 19.953 0.278 1 96.94 126 GLU A O 1
ATOM 989 N N . MET A 1 127 ? 9.586 18.781 -1.643 1 97.69 127 MET A N 1
ATOM 990 C CA . MET A 1 127 ? 8.148 18.562 -1.632 1 97.69 127 MET A CA 1
A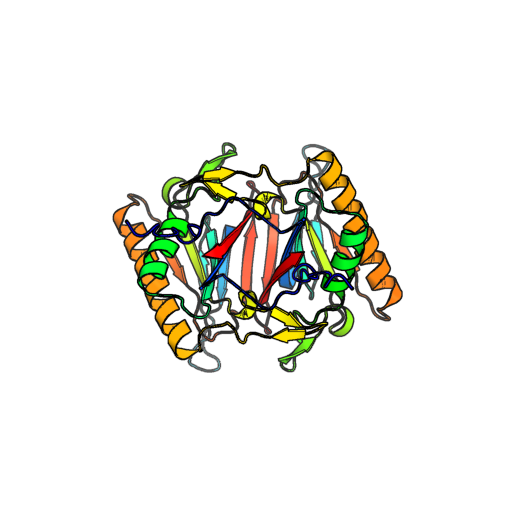TOM 991 C C . MET A 1 127 ? 7.738 17.719 -0.425 1 97.69 127 MET A C 1
ATOM 993 O O . MET A 1 127 ? 6.695 17.969 0.182 1 97.69 127 MET A O 1
ATOM 997 N N . TYR A 1 128 ? 8.586 16.812 -0.123 1 97.62 128 TYR A N 1
ATOM 998 C CA . TYR A 1 128 ? 8.32 15.969 1.035 1 97.62 128 TYR A CA 1
ATOM 999 C C . TYR A 1 128 ? 8.289 16.781 2.316 1 97.62 128 TYR A C 1
ATOM 1001 O O . TYR A 1 128 ? 7.359 16.672 3.115 1 97.62 128 TYR A O 1
ATOM 1009 N N . LYS A 1 129 ? 9.266 17.594 2.525 1 97.69 129 LYS A N 1
ATOM 1010 C CA . LYS A 1 129 ? 9.336 18.453 3.699 1 97.69 129 LYS A CA 1
ATOM 1011 C C . LYS A 1 129 ? 8.102 19.359 3.787 1 97.69 129 LYS A C 1
ATOM 1013 O O . LYS A 1 129 ? 7.508 19.5 4.855 1 97.69 129 LYS A O 1
ATOM 1018 N N . GLU A 1 130 ? 7.812 19.922 2.664 1 98.38 130 GLU A N 1
ATOM 1019 C CA . GLU A 1 130 ? 6.656 20.812 2.621 1 98.38 130 GLU A CA 1
ATOM 1020 C C . GLU A 1 130 ? 5.367 20.062 2.926 1 98.38 130 GLU A C 1
ATOM 1022 O O . GLU A 1 130 ? 4.516 20.547 3.67 1 98.38 130 GLU A O 1
ATOM 1027 N N . PHE A 1 131 ? 5.172 18.922 2.332 1 98.62 131 PHE A N 1
ATOM 1028 C CA . PHE A 1 131 ? 3.99 18.094 2.549 1 98.62 131 PHE A CA 1
ATOM 1029 C C . PHE A 1 131 ? 3.838 17.734 4.023 1 98.62 131 PHE A C 1
ATOM 1031 O O . PHE A 1 131 ? 2.744 17.844 4.582 1 98.62 131 PHE A O 1
ATOM 1038 N N . VAL A 1 132 ? 4.918 17.328 4.684 1 98.31 132 VAL A N 1
ATOM 1039 C CA . VAL A 1 132 ? 4.914 17 6.105 1 98.31 132 VAL A CA 1
ATOM 1040 C C . VAL A 1 132 ? 4.5 18.219 6.918 1 98.31 132 VAL A C 1
ATOM 1042 O O . VAL A 1 132 ? 3.678 18.125 7.828 1 98.31 132 VAL A O 1
ATOM 1045 N N . SER A 1 133 ? 5.086 19.359 6.594 1 98.44 133 SER A N 1
ATOM 1046 C CA . SER A 1 133 ? 4.77 20.609 7.289 1 98.44 133 SER A CA 1
ATOM 1047 C C . SER A 1 133 ? 3.287 20.953 7.16 1 98.44 133 SER A C 1
ATOM 1049 O O . SER A 1 133 ? 2.654 21.375 8.125 1 98.44 133 SER A O 1
ATOM 1051 N N . LEU A 1 134 ? 2.777 20.812 5.977 1 98.44 134 LEU A N 1
ATOM 1052 C CA . LEU A 1 134 ? 1.369 21.109 5.727 1 98.44 134 LEU A CA 1
ATOM 1053 C C . LEU A 1 134 ? 0.474 20.172 6.539 1 98.44 134 LEU A C 1
ATOM 1055 O O . LEU A 1 134 ? -0.543 20.609 7.086 1 98.44 134 LEU A O 1
ATOM 1059 N N . CYS A 1 135 ? 0.81 18.891 6.598 1 98.12 135 CYS A N 1
ATOM 1060 C CA . CYS A 1 135 ? 0.047 17.953 7.406 1 98.12 135 CYS A CA 1
ATOM 1061 C C . CYS A 1 135 ? 0.094 18.328 8.883 1 98.12 135 CYS A C 1
ATOM 1063 O O . CYS A 1 135 ? -0.92 18.266 9.578 1 98.12 135 CYS A O 1
ATOM 1065 N N . ARG A 1 136 ? 1.279 18.719 9.375 1 97.38 136 ARG A N 1
ATOM 1066 C CA . ARG A 1 136 ? 1.425 19.156 10.766 1 97.38 136 ARG A CA 1
ATOM 1067 C C . ARG A 1 136 ? 0.534 20.344 11.062 1 97.38 136 ARG A C 1
ATOM 1069 O O . ARG A 1 136 ? -0.166 20.375 12.078 1 97.38 136 ARG A O 1
ATOM 1076 N N . ARG A 1 137 ? 0.548 21.328 10.211 1 96.62 137 ARG A N 1
ATOM 1077 C CA . ARG A 1 137 ? -0.288 22.516 10.375 1 96.62 137 ARG A CA 1
ATOM 1078 C C . ARG A 1 137 ? -1.769 22.141 10.352 1 96.62 137 ARG A C 1
ATOM 1080 O O . ARG A 1 137 ? -2.557 22.688 11.141 1 96.62 137 ARG A O 1
ATOM 1087 N N . GLY A 1 138 ? -2.094 21.25 9.398 1 95.88 138 GLY A N 1
ATOM 1088 C CA . GLY A 1 138 ? -3.473 20.797 9.32 1 95.88 138 GLY A CA 1
ATOM 1089 C C . GLY A 1 138 ? -3.963 20.141 10.602 1 95.88 138 GLY A C 1
ATOM 1090 O O . GLY A 1 138 ? -5.102 20.359 11.023 1 95.88 138 GLY A O 1
ATOM 1091 N N . VAL A 1 139 ? -3.139 19.312 11.227 1 95.12 139 VAL A N 1
ATOM 1092 C CA . VAL A 1 139 ? -3.492 18.672 12.484 1 95.12 139 VAL A CA 1
ATOM 1093 C C . VAL A 1 139 ? -3.639 19.719 13.586 1 95.12 139 VAL A C 1
ATOM 1095 O O . VAL A 1 139 ? -4.59 19.672 14.367 1 95.12 139 VAL A O 1
ATOM 1098 N N . GLU A 1 140 ? -2.693 20.625 13.703 1 92.88 140 GLU A N 1
ATOM 1099 C CA . GLU A 1 140 ? -2.707 21.688 14.719 1 92.88 140 GLU A CA 1
ATOM 1100 C C . GLU A 1 140 ? -3.98 22.516 14.625 1 92.88 140 GLU A C 1
ATOM 1102 O O . GLU A 1 140 ? -4.539 22.922 15.648 1 92.88 140 GLU A O 1
ATOM 1107 N N . GLU A 1 141 ? -4.488 22.719 13.508 1 93.56 141 GLU A N 1
ATOM 1108 C CA . GLU A 1 141 ? -5.625 23.594 13.273 1 93.56 141 GLU A CA 1
ATOM 1109 C C . GLU A 1 141 ? -6.945 22.891 13.555 1 93.56 141 GLU A C 1
ATOM 1111 O O . GLU A 1 141 ? -7.98 23.531 13.742 1 93.56 141 GLU A O 1
ATOM 1116 N N . ASN A 1 142 ? -6.996 21.562 13.562 1 89.69 142 ASN A N 1
ATOM 1117 C CA . ASN A 1 142 ? -8.273 20.859 13.594 1 89.69 142 ASN A CA 1
ATOM 1118 C C . ASN A 1 142 ? -8.414 20.031 14.867 1 89.69 142 ASN A C 1
ATOM 1120 O O . ASN A 1 142 ? -9.516 19.562 15.195 1 89.69 142 ASN A O 1
ATOM 1124 N N . VAL A 1 143 ? -7.371 19.531 15.359 1 74.44 143 VAL A N 1
ATOM 1125 C CA . VAL A 1 143 ? -7.484 18.547 16.422 1 74.44 143 VAL A CA 1
ATOM 1126 C C . VAL A 1 143 ? -7.281 19.203 17.781 1 74.44 143 VAL A C 1
ATOM 1128 O O . VAL A 1 143 ? -6.336 19.984 17.969 1 74.44 143 VAL A O 1
ATOM 1131 N N . ARG A 1 144 ? -8.297 18.984 18.562 1 67.19 144 ARG A N 1
ATOM 1132 C CA . ARG A 1 144 ? -8.258 19.391 19.953 1 67.19 144 ARG A CA 1
ATOM 1133 C C . ARG A 1 144 ? -7.516 18.375 20.812 1 67.19 144 ARG A C 1
ATOM 1135 O O . ARG A 1 144 ? -7.211 18.625 21.969 1 67.19 144 ARG A O 1
ATOM 1142 N N . HIS A 1 145 ? -7.27 17.25 20.172 1 69.75 145 HIS A N 1
ATOM 1143 C CA . HIS A 1 145 ? -6.621 16.156 20.891 1 69.75 145 HIS A CA 1
ATOM 1144 C C . HIS A 1 145 ? -5.238 15.875 20.312 1 69.75 145 HIS A C 1
ATOM 1146 O O . HIS A 1 145 ? -4.852 16.438 19.297 1 69.75 145 HIS A O 1
ATOM 1152 N N . GLN A 1 146 ? -4.684 14.945 21.047 1 78.44 146 GLN A N 1
ATOM 1153 C CA . GLN A 1 146 ? -3.281 14.688 20.734 1 78.44 146 GLN A CA 1
ATOM 1154 C C . GLN A 1 146 ? -3.146 13.883 19.438 1 78.44 146 GLN A C 1
ATOM 1156 O O . GLN A 1 146 ? -3.576 12.727 19.375 1 78.44 146 GLN A O 1
ATOM 1161 N N . CYS A 1 147 ? -3.057 14.406 18.297 1 87.88 147 CYS A N 1
ATOM 1162 C CA . CYS A 1 147 ? -2.67 13.836 17.016 1 87.88 147 CYS A CA 1
ATOM 1163 C C . CYS A 1 147 ? -1.286 14.32 16.594 1 87.88 147 CYS A C 1
ATOM 1165 O O . CYS A 1 147 ? -1.039 15.523 16.531 1 87.88 147 CYS A O 1
ATOM 1167 N N . GLN A 1 148 ? -0.401 13.367 16.375 1 93.62 148 GLN A N 1
ATOM 1168 C CA . GLN A 1 148 ? 0.957 13.719 15.977 1 93.62 148 GLN A CA 1
ATOM 1169 C C . GLN A 1 148 ? 1.24 13.289 14.539 1 93.62 148 GLN A C 1
ATOM 1171 O O . GLN A 1 148 ? 0.765 12.25 14.094 1 93.62 148 GLN A O 1
ATOM 1176 N N . VAL A 1 149 ? 1.979 14.148 13.906 1 97 149 VAL A N 1
ATOM 1177 C CA . VAL A 1 149 ? 2.508 13.797 12.594 1 97 149 VAL A CA 1
ATOM 1178 C C . VAL A 1 149 ? 3.996 13.469 12.703 1 97 149 VAL A C 1
ATOM 1180 O O . VAL A 1 149 ? 4.797 14.328 13.086 1 97 149 VAL A O 1
ATOM 1183 N N . ARG A 1 150 ? 4.309 12.234 12.469 1 96.5 150 ARG A N 1
ATOM 1184 C CA . ARG A 1 150 ? 5.695 11.781 12.398 1 96.5 150 ARG A CA 1
ATOM 1185 C C . ARG A 1 150 ? 6.082 11.438 10.961 1 96.5 150 ARG A C 1
ATOM 1187 O O . ARG A 1 150 ? 5.211 11.234 10.109 1 96.5 150 ARG A O 1
ATOM 1194 N N . CYS A 1 151 ? 7.367 11.438 10.719 1 95.69 151 CYS A N 1
ATOM 1195 C CA . CYS A 1 151 ? 7.758 11.18 9.336 1 95.69 151 CYS A CA 1
ATOM 1196 C C . CYS A 1 151 ? 9.078 10.422 9.273 1 95.69 151 CYS A C 1
ATOM 1198 O O . CYS A 1 151 ? 9.906 10.531 10.18 1 95.69 151 CYS A O 1
ATOM 1200 N N . GLY A 1 152 ? 9.195 9.633 8.234 1 92.5 152 GLY A N 1
ATOM 1201 C CA . GLY A 1 152 ? 10.477 9.016 7.934 1 92.5 152 GLY A CA 1
ATOM 1202 C C . GLY A 1 152 ? 11.477 9.984 7.324 1 92.5 152 GLY A C 1
ATOM 1203 O O . GLY A 1 152 ? 11.172 11.164 7.145 1 92.5 152 GLY A O 1
ATOM 1204 N N . GLN A 1 153 ? 12.625 9.461 7.121 1 88.31 153 GLN A N 1
ATOM 1205 C CA . GLN A 1 153 ? 13.688 10.266 6.547 1 88.31 153 GLN A CA 1
ATOM 1206 C C . GLN A 1 153 ? 13.734 10.117 5.027 1 88.31 153 GLN A C 1
ATOM 1208 O O . GLN A 1 153 ? 13.758 9 4.512 1 88.31 153 GLN A O 1
ATOM 1213 N N . TYR A 1 154 ? 13.789 11.258 4.379 1 86.38 154 TYR A N 1
ATOM 1214 C CA . TYR A 1 154 ? 13.922 11.203 2.926 1 86.38 154 TYR A CA 1
ATOM 1215 C C . TYR A 1 154 ? 15.305 10.719 2.518 1 86.38 154 TYR A C 1
ATOM 1217 O O . TYR A 1 154 ? 16.297 11.062 3.152 1 86.38 154 TYR A O 1
ATOM 1225 N N . ASN A 1 155 ? 15.414 9.914 1.41 1 74.88 155 ASN A N 1
ATOM 1226 C CA . ASN A 1 155 ? 16.641 9.328 0.872 1 74.88 155 ASN A CA 1
ATOM 1227 C C . ASN A 1 155 ? 17.141 8.188 1.745 1 74.88 155 ASN A C 1
ATOM 1229 O O . ASN A 1 155 ? 18.328 7.879 1.739 1 74.88 155 ASN A O 1
ATOM 1233 N N . SER A 1 156 ? 16.344 7.812 2.662 1 74.62 156 SER A N 1
ATOM 1234 C CA . SER A 1 156 ? 16.625 6.605 3.428 1 74.62 156 SER A CA 1
ATOM 1235 C C . SER A 1 156 ? 15.859 5.406 2.873 1 74.62 156 SER A C 1
ATOM 1237 O O . SER A 1 156 ? 14.836 5.57 2.211 1 74.62 156 SER A O 1
ATOM 1239 N N . LYS A 1 157 ? 16.375 4.203 3.029 1 72.81 157 LYS A N 1
ATOM 1240 C CA . LYS A 1 157 ? 15.734 2.988 2.537 1 72.81 157 LYS A CA 1
ATOM 1241 C C . LYS A 1 157 ? 14.57 2.582 3.436 1 72.81 157 LYS A C 1
ATOM 1243 O O . LYS A 1 157 ? 13.844 1.639 3.125 1 72.81 157 LYS A O 1
ATOM 1248 N N . GLN A 1 158 ? 14.273 3.445 4.406 1 71.38 158 GLN A N 1
ATOM 1249 C CA . GLN A 1 158 ? 13.227 3.104 5.367 1 71.38 158 GLN A CA 1
ATOM 1250 C C . GLN A 1 158 ? 13.406 1.683 5.891 1 71.38 158 GLN A C 1
ATOM 1252 O O . GLN A 1 158 ? 12.453 0.901 5.926 1 71.38 158 GLN A O 1
ATOM 1257 N N . GLU A 1 159 ? 14.648 1.45 6.211 1 81.31 159 GLU A N 1
ATOM 1258 C CA . GLU A 1 159 ? 14.953 0.129 6.754 1 81.31 159 GLU A CA 1
ATOM 1259 C C . GLU A 1 159 ? 14.312 -0.062 8.125 1 81.31 159 GLU A C 1
ATOM 1261 O O . GLU A 1 159 ? 14.148 0.9 8.883 1 81.31 159 GLU A O 1
ATOM 1266 N N . GLY A 1 160 ? 13.844 -1.265 8.414 1 87.12 160 GLY A N 1
ATOM 1267 C CA . GLY A 1 160 ? 13.336 -1.584 9.742 1 87.12 160 GLY A CA 1
ATOM 1268 C C . GLY A 1 160 ? 11.938 -1.06 9.984 1 87.12 160 GLY A C 1
ATOM 1269 O O . GLY A 1 160 ? 11.617 -0.608 11.086 1 87.12 160 GLY A O 1
ATOM 1270 N N . MET A 1 161 ? 11.188 -0.912 8.938 1 92.25 161 MET A N 1
ATOM 1271 C CA . MET A 1 161 ? 9.789 -0.512 9.117 1 92.25 161 MET A CA 1
ATOM 1272 C C . MET A 1 161 ? 8.945 -1.681 9.617 1 92.25 161 MET A C 1
ATOM 1274 O O . MET A 1 161 ? 9.102 -2.811 9.148 1 92.25 161 MET A O 1
ATOM 1278 N N 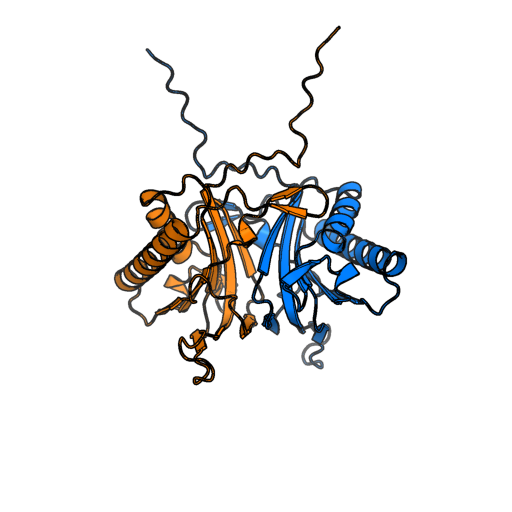. LEU A 1 162 ? 8.133 -1.403 10.594 1 94.25 162 LEU A N 1
ATOM 1279 C CA . LEU A 1 162 ? 7.164 -2.346 11.141 1 94.25 162 LEU A CA 1
ATOM 1280 C C . LEU A 1 162 ? 5.773 -1.725 11.195 1 94.25 162 LEU A C 1
ATOM 1282 O O . LEU A 1 162 ? 5.598 -0.63 11.734 1 94.25 162 LEU A O 1
ATOM 1286 N N . VAL A 1 163 ? 4.824 -2.355 10.602 1 95.25 163 VAL A N 1
ATOM 1287 C CA . VAL A 1 163 ? 3.436 -1.907 10.617 1 95.25 163 VAL A CA 1
ATOM 1288 C C . VAL A 1 163 ? 2.535 -3.029 11.125 1 95.25 163 VAL A C 1
ATOM 1290 O O . VAL A 1 163 ? 2.633 -4.172 10.672 1 95.25 163 VAL A O 1
ATOM 1293 N N . GLU A 1 164 ? 1.656 -2.705 12.016 1 95.5 164 GLU A N 1
ATOM 1294 C CA . GLU A 1 164 ? 0.734 -3.67 12.609 1 95.5 164 GLU A CA 1
ATOM 1295 C C . GLU A 1 164 ? -0.715 -3.221 12.445 1 95.5 164 GLU A C 1
ATOM 1297 O O . GLU A 1 164 ? -1.054 -2.076 12.758 1 95.5 164 GLU A O 1
ATOM 1302 N N . SER A 1 165 ? -1.507 -4.152 11.969 1 91 165 SER A N 1
ATOM 1303 C CA . SER A 1 165 ? -2.939 -3.879 11.906 1 91 165 SER A CA 1
ATOM 1304 C C . SER A 1 165 ? -3.654 -4.387 13.148 1 91 165 SER A C 1
ATOM 1306 O O . SER A 1 165 ? -3.125 -5.23 13.875 1 91 165 SER A O 1
ATOM 1308 N N . GLY A 1 166 ? -4.793 -3.809 13.406 1 82.56 166 GLY A N 1
ATOM 1309 C CA . GLY A 1 166 ? -5.531 -4.164 14.609 1 82.56 166 GLY A CA 1
ATOM 1310 C C . GLY A 1 166 ? -6.898 -4.762 14.312 1 82.56 166 GLY A C 1
ATOM 1311 O O . GLY A 1 166 ? -7.105 -5.352 13.258 1 82.56 166 GLY A O 1
ATOM 1312 N N . GLU A 1 167 ? -7.734 -4.582 15.289 1 76.19 167 GLU A N 1
ATOM 1313 C CA . GLU A 1 167 ? -9.047 -5.223 15.289 1 76.19 167 GLU A CA 1
ATOM 1314 C C . GLU A 1 167 ? -9.914 -4.715 14.133 1 76.19 167 GLU A C 1
ATOM 1316 O O . GLU A 1 167 ? -10.781 -5.434 13.641 1 76.19 167 GLU A O 1
ATOM 1321 N N . CYS A 1 168 ? -9.633 -3.537 13.734 1 75.88 168 CYS A N 1
ATOM 1322 C CA . CYS A 1 168 ? -10.422 -2.967 12.648 1 75.88 168 CYS A CA 1
ATOM 1323 C C . CYS A 1 168 ? -9.953 -3.486 11.297 1 75.88 168 CYS A C 1
ATOM 1325 O O . CYS A 1 168 ? -10.617 -3.279 10.281 1 75.88 168 CYS A O 1
ATOM 1327 N N . GLY A 1 169 ? -8.867 -4.266 11.43 1 79 169 GLY A N 1
ATOM 1328 C CA . GLY A 1 169 ? -8.383 -4.898 10.219 1 79 169 GLY A CA 1
ATOM 1329 C C . GLY A 1 169 ? -7.391 -4.043 9.453 1 79 169 GLY A C 1
ATOM 1330 O O . GLY A 1 169 ? -7.035 -2.949 9.898 1 79 169 GLY A O 1
ATOM 1331 N N . LEU A 1 170 ? -6.895 -4.633 8.391 1 81.62 170 LEU A N 1
ATOM 1332 C CA . LEU A 1 170 ? -5.988 -3.928 7.492 1 81.62 170 LEU A CA 1
ATOM 1333 C C . LEU A 1 170 ? -6.762 -3.23 6.379 1 81.62 170 LEU A C 1
ATOM 1335 O O . LEU A 1 170 ? -7.52 -3.871 5.648 1 81.62 170 LEU A O 1
ATOM 1339 N N . MET A 1 171 ? -6.758 -1.925 6.336 1 92.75 171 MET A N 1
ATOM 1340 C CA . MET A 1 171 ? -7.363 -1.134 5.266 1 92.75 171 MET A CA 1
ATOM 1341 C C . MET A 1 171 ? -6.301 -0.367 4.488 1 92.75 171 MET A C 1
ATOM 1343 O O . MET A 1 171 ? -5.555 0.426 5.062 1 92.75 171 MET A O 1
ATOM 1347 N N . THR A 1 172 ? -6.223 -0.691 3.271 1 96.06 172 THR A N 1
ATOM 1348 C CA . THR A 1 172 ? -5.285 -0.03 2.371 1 96.06 172 THR A CA 1
ATOM 1349 C C . THR A 1 172 ? -6.031 0.751 1.292 1 96.06 172 THR A C 1
ATOM 1351 O O . THR A 1 172 ? -6.891 0.201 0.601 1 96.06 172 THR A O 1
ATOM 1354 N N . HIS A 1 173 ? -5.715 2.002 1.174 1 97.62 173 HIS A N 1
ATOM 1355 C CA . HIS A 1 173 ? -6.355 2.871 0.191 1 97.62 173 HIS A CA 1
ATOM 1356 C C . HIS A 1 173 ? -5.328 3.471 -0.765 1 97.62 173 HIS A C 1
ATOM 1358 O O . HIS A 1 173 ? -4.172 3.672 -0.393 1 97.62 173 HIS A O 1
ATOM 1364 N N . LEU A 1 174 ? -5.793 3.66 -1.945 1 97.31 174 LEU A N 1
ATOM 1365 C CA . LEU A 1 174 ? -5.008 4.34 -2.969 1 97.31 174 LEU A CA 1
ATOM 1366 C C . LEU A 1 174 ? -5.625 5.691 -3.318 1 97.31 174 LEU A C 1
ATOM 1368 O O . LEU A 1 174 ? -6.832 5.789 -3.543 1 97.31 174 LEU A O 1
ATOM 1372 N N . VAL A 1 175 ? -4.777 6.75 -3.338 1 96.5 175 VAL A N 1
ATOM 1373 C CA . VAL A 1 175 ? -5.207 8.086 -3.752 1 96.5 175 VAL A CA 1
ATOM 1374 C C . VAL A 1 175 ? -4.258 8.625 -4.82 1 96.5 175 VAL A C 1
ATOM 1376 O O . VAL A 1 175 ? -3.037 8.578 -4.652 1 96.5 175 VAL A O 1
ATOM 1379 N N . GLU A 1 176 ? -4.863 9.062 -5.855 1 93.81 176 GLU A N 1
ATOM 1380 C CA . GLU A 1 176 ? -4.09 9.672 -6.934 1 93.81 176 GLU A CA 1
ATOM 1381 C C . GLU A 1 176 ? -4.523 11.117 -7.176 1 93.81 176 GLU A C 1
ATOM 1383 O O . GLU A 1 176 ? -5.699 11.453 -7.023 1 93.81 176 GLU A O 1
ATOM 1388 N N . PHE A 1 177 ? -3.549 11.93 -7.469 1 94.94 177 PHE A N 1
ATOM 1389 C CA . PHE A 1 177 ? -3.803 13.352 -7.688 1 94.94 177 PHE A CA 1
ATOM 1390 C C . PHE A 1 177 ? -3.391 13.766 -9.094 1 94.94 177 PHE A C 1
ATOM 1392 O O . PHE A 1 177 ? -2.379 13.289 -9.617 1 94.94 177 PHE A O 1
ATOM 1399 N N . MET B 1 1 ? -20.516 31.953 -29.109 1 21.97 1 MET B N 1
ATOM 1400 C CA . MET B 1 1 ? -20.656 31.594 -27.703 1 21.97 1 MET B CA 1
ATOM 1401 C C . MET B 1 1 ? -20 30.234 -27.422 1 21.97 1 MET B C 1
ATOM 1403 O O . MET B 1 1 ? -20.5 29.203 -27.844 1 21.97 1 MET B O 1
ATOM 1407 N N . ASP B 1 2 ? -18.703 30 -27.391 1 22.88 2 ASP B N 1
ATOM 1408 C CA . ASP B 1 2 ? -17.797 28.891 -27.641 1 22.88 2 ASP B CA 1
ATOM 1409 C C . ASP B 1 2 ? -17.75 27.953 -26.438 1 22.88 2 ASP B C 1
ATOM 1411 O O . ASP B 1 2 ? -17.531 28.391 -25.297 1 22.88 2 ASP B O 1
ATOM 1415 N N . THR B 1 3 ? -18.359 26.703 -26.422 1 23.84 3 THR B N 1
ATOM 1416 C CA . THR B 1 3 ? -18.656 25.688 -25.438 1 23.84 3 THR B CA 1
ATOM 1417 C C . THR B 1 3 ? -17.375 25.125 -24.828 1 23.84 3 THR B C 1
ATOM 1419 O O . THR B 1 3 ? -16.594 24.469 -25.516 1 23.84 3 THR B O 1
ATOM 1422 N N . LEU B 1 4 ? -16.75 25.844 -23.953 1 25.11 4 LEU B N 1
ATOM 1423 C CA . LEU B 1 4 ? -15.492 25.562 -23.266 1 25.11 4 LEU B CA 1
ATOM 1424 C C . LEU B 1 4 ? -15.508 24.156 -22.656 1 25.11 4 LEU B C 1
ATOM 1426 O O . LEU B 1 4 ? -16.297 23.891 -21.75 1 25.11 4 LEU B O 1
ATOM 1430 N N . GLN B 1 5 ? -15.289 23.094 -23.344 1 22.64 5 GLN B N 1
ATOM 1431 C CA . GLN B 1 5 ? -15.242 21.672 -23.016 1 22.64 5 GLN B CA 1
ATOM 1432 C C . GLN B 1 5 ? -14.359 21.422 -21.797 1 22.64 5 GLN B C 1
ATOM 1434 O O . GLN B 1 5 ? -13.141 21.625 -21.859 1 22.64 5 GLN B O 1
ATOM 1439 N N . LEU B 1 6 ? -14.852 21.703 -20.609 1 26.34 6 LEU B N 1
ATOM 1440 C CA . LEU B 1 6 ? -14.18 21.562 -19.312 1 26.34 6 LEU B CA 1
ATOM 1441 C C . LEU B 1 6 ? -13.508 20.203 -19.203 1 26.34 6 LEU B C 1
ATOM 1443 O O . LEU B 1 6 ? -14.109 19.172 -19.531 1 26.34 6 LEU B O 1
ATOM 1447 N N . SER B 1 7 ? -12.203 20.047 -19.281 1 28.64 7 SER B N 1
ATOM 1448 C CA . SER B 1 7 ? -11.328 18.891 -19.125 1 28.64 7 SER B CA 1
ATOM 1449 C C . SER B 1 7 ? -11.766 18.016 -17.938 1 28.64 7 SER B C 1
ATOM 1451 O O . SER B 1 7 ? -12.289 18.531 -16.953 1 28.64 7 SER B O 1
ATOM 1453 N N . PRO B 1 8 ? -11.938 16.75 -18.141 1 33.94 8 PRO B N 1
ATOM 1454 C CA . PRO B 1 8 ? -12.477 15.93 -17.062 1 33.94 8 PRO B CA 1
ATOM 1455 C C . PRO B 1 8 ? -11.859 16.266 -15.703 1 33.94 8 PRO B C 1
ATOM 1457 O O . PRO B 1 8 ? -10.672 16.578 -15.625 1 33.94 8 PRO B O 1
ATOM 1460 N N . ILE B 1 9 ? -12.352 16.859 -14.758 1 35.62 9 ILE B N 1
ATOM 1461 C CA . ILE B 1 9 ? -11.961 17.203 -13.398 1 35.62 9 ILE B CA 1
ATOM 1462 C C . ILE B 1 9 ? -11.258 16.016 -12.742 1 35.62 9 ILE B C 1
ATOM 1464 O O . ILE B 1 9 ? -11.688 14.875 -12.906 1 35.62 9 ILE B O 1
ATOM 1468 N N . PRO B 1 10 ? -9.977 15.992 -12.156 1 40.56 10 PRO B N 1
ATOM 1469 C CA . PRO B 1 10 ? -9.148 14.906 -11.633 1 40.56 10 PRO B CA 1
ATOM 1470 C C . PRO B 1 10 ? -9.961 13.859 -10.875 1 40.56 10 PRO B C 1
ATOM 1472 O O . PRO B 1 10 ? -9.461 12.766 -10.602 1 40.56 10 PRO B O 1
ATOM 1475 N N . GLY B 1 11 ? -11.07 14.164 -10.18 1 40.34 11 GLY B N 1
ATOM 1476 C CA . GLY B 1 11 ? -12.047 13.297 -9.547 1 40.34 11 GLY B CA 1
ATOM 1477 C C . GLY B 1 11 ? -12.797 12.422 -10.531 1 40.34 11 GLY B C 1
ATOM 1478 O O . GLY B 1 11 ? -13.938 12.023 -10.281 1 40.34 11 GLY B O 1
ATOM 1479 N N . SER B 1 12 ? -12.617 12.383 -11.688 1 41.03 12 SER B N 1
ATOM 1480 C CA . SER B 1 12 ? -13.43 11.672 -12.672 1 41.03 12 SER B CA 1
ATOM 1481 C C . SER B 1 12 ? -13.664 10.227 -12.25 1 41.03 12 SER B C 1
ATOM 1483 O O . SER B 1 12 ? -12.742 9.555 -11.773 1 41.03 12 SER B O 1
ATOM 1485 N N . ASP B 1 13 ? -14.875 9.773 -11.852 1 50 13 ASP B N 1
ATOM 1486 C CA . ASP B 1 13 ? -15.609 8.547 -11.547 1 50 13 ASP B CA 1
ATOM 1487 C C . ASP B 1 13 ? -15.117 7.387 -12.406 1 50 13 ASP B C 1
ATOM 1489 O O . ASP B 1 13 ? -15.688 6.293 -12.367 1 50 13 ASP B O 1
ATOM 1493 N N . LEU B 1 14 ? -14.344 7.609 -13.344 1 57.62 14 LEU B N 1
ATOM 1494 C CA . LEU B 1 14 ? -14.188 6.449 -14.211 1 57.62 14 LEU B CA 1
ATOM 1495 C C . LEU B 1 14 ? -12.914 5.68 -13.867 1 57.62 14 LEU B C 1
ATOM 1497 O O . LEU B 1 14 ? -11.812 6.223 -13.961 1 57.62 14 LEU B O 1
ATOM 1501 N N . ILE B 1 15 ? -13.078 4.715 -12.969 1 66.44 15 ILE B N 1
ATOM 1502 C CA . ILE B 1 15 ? -11.969 3.783 -12.805 1 66.44 15 ILE B CA 1
ATOM 1503 C C . ILE B 1 15 ? -11.852 2.895 -14.039 1 66.44 15 ILE B C 1
ATOM 1505 O O . ILE B 1 15 ? -12.82 2.244 -14.438 1 66.44 15 ILE B O 1
ATOM 1509 N N . GLU B 1 16 ? -10.836 3.109 -14.742 1 81 16 GLU B N 1
ATOM 1510 C CA . GLU B 1 16 ? -10.594 2.268 -15.906 1 81 16 GLU B CA 1
ATOM 1511 C C . GLU B 1 16 ? -9.969 0.936 -15.508 1 81 16 GLU B C 1
ATOM 1513 O O . GLU B 1 16 ? -10.062 -0.051 -16.234 1 81 16 GLU B O 1
ATOM 1518 N N . SER B 1 17 ? -9.516 0.844 -14.336 1 91.38 17 SER B N 1
ATOM 1519 C CA . SER B 1 17 ? -8.836 -0.36 -13.867 1 91.38 17 SER B CA 1
ATOM 1520 C C . SER B 1 17 ? -9.828 -1.472 -13.555 1 91.38 17 SER B C 1
ATOM 1522 O O . SER B 1 17 ? -10.922 -1.21 -13.039 1 91.38 17 SER B O 1
ATOM 1524 N N . LYS B 1 18 ? -9.453 -2.689 -13.883 1 96.62 18 LYS B N 1
ATOM 1525 C CA . LYS B 1 18 ? -10.266 -3.865 -13.594 1 96.62 18 LYS B CA 1
ATOM 1526 C C . LYS B 1 18 ? -9.742 -4.613 -12.367 1 96.62 18 LYS B C 1
ATOM 1528 O O . LYS B 1 18 ? -10.398 -5.523 -11.867 1 96.62 18 LYS B O 1
ATOM 1533 N N . ALA B 1 19 ? -8.547 -4.285 -11.961 1 97.5 19 ALA B N 1
ATOM 1534 C CA . ALA B 1 19 ? -7.945 -4.793 -10.734 1 97.5 19 ALA B CA 1
ATOM 1535 C C . ALA B 1 19 ? -6.816 -3.883 -10.258 1 97.5 19 ALA B C 1
ATOM 1537 O O . ALA B 1 19 ? -6.176 -3.205 -11.062 1 97.5 19 ALA B O 1
ATOM 1538 N N . ARG B 1 20 ? -6.613 -3.834 -8.969 1 97.25 20 ARG B N 1
ATOM 1539 C CA . ARG B 1 20 ? -5.516 -3.094 -8.359 1 97.25 20 ARG B CA 1
ATOM 1540 C C . ARG B 1 20 ? -4.727 -3.979 -7.398 1 97.25 20 ARG B C 1
ATOM 1542 O O . ARG B 1 20 ? -5.309 -4.754 -6.637 1 97.25 20 ARG B O 1
ATOM 1549 N N . ILE B 1 21 ? -3.4 -3.857 -7.469 1 98.31 21 ILE B N 1
ATOM 1550 C CA . ILE B 1 21 ? -2.523 -4.594 -6.566 1 98.31 21 ILE B CA 1
ATOM 1551 C C . ILE B 1 21 ? -1.471 -3.65 -5.988 1 98.31 21 ILE B C 1
ATOM 1553 O O . ILE B 1 21 ? -0.883 -2.846 -6.711 1 98.31 21 ILE B O 1
ATOM 1557 N N . VAL B 1 22 ? -1.313 -3.66 -4.715 1 98.06 22 VAL B N 1
ATOM 1558 C CA . VAL B 1 22 ? -0.168 -3.051 -4.051 1 98.06 22 VAL B CA 1
ATOM 1559 C C . VAL B 1 22 ? 0.798 -4.137 -3.582 1 98.06 22 VAL B C 1
ATOM 1561 O O . VAL B 1 22 ? 0.381 -5.129 -2.977 1 98.06 22 VAL B O 1
ATOM 1564 N N . ILE B 1 23 ? 2.057 -3.977 -3.912 1 98 23 ILE B N 1
ATOM 1565 C CA . ILE B 1 23 ? 3.084 -4.953 -3.572 1 98 23 ILE B CA 1
ATOM 1566 C C . ILE B 1 23 ? 4.129 -4.312 -2.662 1 98 23 ILE B C 1
ATOM 1568 O O . ILE B 1 23 ? 4.613 -3.215 -2.943 1 98 23 ILE B O 1
ATOM 1572 N N . GLN B 1 24 ? 4.477 -5 -1.6 1 96.44 24 GLN B N 1
ATOM 1573 C CA . GLN B 1 24 ? 5.504 -4.512 -0.685 1 96.44 24 GLN B CA 1
ATOM 1574 C C . GLN B 1 24 ? 6.543 -5.59 -0.396 1 96.44 24 GLN B C 1
ATOM 1576 O O . GLN B 1 24 ? 6.191 -6.723 -0.057 1 96.44 24 GLN B O 1
ATOM 1581 N N . GLN B 1 25 ? 7.789 -5.27 -0.563 1 95.88 25 GLN B N 1
ATOM 1582 C CA . GLN B 1 25 ? 8.852 -6.172 -0.137 1 95.88 25 GLN B CA 1
ATOM 1583 C C . GLN B 1 25 ? 8.945 -6.23 1.385 1 95.88 25 GLN B C 1
ATOM 1585 O O . GLN B 1 25 ? 8.812 -5.207 2.061 1 95.88 25 GLN B O 1
ATOM 1590 N N . CYS B 1 26 ? 9.18 -7.438 1.917 1 95.19 26 CYS B N 1
ATOM 1591 C CA . CYS B 1 26 ? 9.266 -7.598 3.363 1 95.19 26 CYS B CA 1
ATOM 1592 C C . CYS B 1 26 ? 10.328 -8.625 3.736 1 95.19 26 CYS B C 1
ATOM 1594 O O . CYS B 1 26 ? 10.742 -9.43 2.898 1 95.19 26 CYS B O 1
ATOM 1596 N N . VAL B 1 27 ? 10.75 -8.547 4.969 1 94.88 27 VAL B N 1
ATOM 1597 C CA . VAL B 1 27 ? 11.625 -9.586 5.508 1 94.88 27 VAL B CA 1
ATOM 1598 C C . VAL B 1 27 ? 10.812 -10.562 6.355 1 94.88 27 VAL B C 1
ATOM 1600 O O . VAL B 1 27 ? 11.266 -11.664 6.645 1 94.88 27 VAL B O 1
ATOM 1603 N N . SER B 1 28 ? 9.695 -10.07 6.754 1 95.62 28 SER B N 1
ATOM 1604 C CA . SER B 1 28 ? 8.719 -10.93 7.414 1 95.62 28 SER B CA 1
ATOM 1605 C C . SER B 1 28 ? 7.312 -10.344 7.32 1 95.62 28 SER B C 1
ATOM 1607 O O . SER B 1 28 ? 7.145 -9.117 7.332 1 95.62 28 SER B O 1
ATOM 1609 N N . ALA B 1 29 ? 6.34 -11.18 7.238 1 95.44 29 ALA B N 1
ATOM 1610 C CA . ALA B 1 29 ? 4.934 -10.781 7.262 1 95.44 29 ALA B CA 1
ATOM 1611 C C . ALA B 1 29 ? 4.059 -11.906 7.816 1 95.44 29 ALA B C 1
ATOM 1613 O O . ALA B 1 29 ? 4.344 -13.086 7.609 1 95.44 29 ALA B O 1
ATOM 1614 N N . ARG B 1 30 ? 3.047 -11.492 8.484 1 94.81 30 ARG B N 1
ATOM 1615 C CA . ARG B 1 30 ? 2.088 -12.477 8.984 1 94.81 30 ARG B CA 1
ATOM 1616 C C . ARG B 1 30 ? 0.684 -11.883 9.055 1 94.81 30 ARG B C 1
ATOM 1618 O O . ARG B 1 30 ? 0.523 -10.664 9.172 1 94.81 30 ARG B O 1
ATOM 1625 N N . VAL B 1 31 ? -0.258 -12.688 8.969 1 93.62 31 VAL B N 1
ATOM 1626 C CA . VAL B 1 31 ? -1.654 -12.281 9.094 1 93.62 31 VAL B CA 1
ATOM 1627 C C . VAL B 1 31 ? -2.426 -13.32 9.906 1 93.62 31 VAL B C 1
ATOM 1629 O O . VAL B 1 31 ? -2.199 -14.523 9.758 1 93.62 31 VAL B O 1
ATOM 1632 N N . GLN B 1 32 ? -3.207 -12.805 10.773 1 89.56 32 GLN B N 1
ATOM 1633 C CA . GLN B 1 32 ? -4.012 -13.68 11.625 1 89.56 32 GLN B CA 1
ATOM 1634 C C . GLN B 1 32 ? -5.18 -14.273 10.852 1 89.56 32 GLN B C 1
ATOM 1636 O O . GLN B 1 32 ? -5.844 -13.578 10.078 1 89.56 32 GLN B O 1
ATOM 1641 N N . LEU B 1 33 ? -5.371 -15.609 11.055 1 86.12 33 LEU B N 1
ATOM 1642 C CA . LEU B 1 33 ? -6.523 -16.281 10.469 1 86.12 33 LEU B CA 1
ATOM 1643 C C . LEU B 1 33 ? -7.66 -16.391 11.484 1 86.12 33 LEU B C 1
ATOM 1645 O O . LEU B 1 33 ? -7.414 -16.609 12.672 1 86.12 33 LEU B O 1
ATOM 1649 N N . GLN B 1 34 ? -8.773 -15.992 11.133 1 78.56 34 GLN B N 1
ATOM 1650 C CA . GLN B 1 34 ? -9.914 -16.094 12.023 1 78.56 34 GLN B CA 1
ATOM 1651 C C . GLN B 1 34 ? -10.375 -17.531 12.18 1 78.56 34 GLN B C 1
ATOM 1653 O O . GLN B 1 34 ? -10.445 -18.281 11.195 1 78.56 34 GLN B O 1
ATOM 1658 N N . SER B 1 35 ? -10.359 -17.969 13.422 1 71.38 35 SER B N 1
ATOM 1659 C CA . SER B 1 35 ? -10.883 -19.297 13.695 1 71.38 35 SER B CA 1
ATOM 1660 C C . SER B 1 35 ? -12.391 -19.375 13.438 1 71.38 35 SER B C 1
ATOM 1662 O O . SER B 1 35 ? -13.125 -18.438 13.781 1 71.38 35 SER B O 1
ATOM 1664 N N . PRO B 1 36 ? -12.734 -20.359 12.711 1 63.19 36 PRO B N 1
ATOM 1665 C CA . PRO B 1 36 ? -14.18 -20.516 12.547 1 63.19 36 PRO B CA 1
ATOM 1666 C C . PRO B 1 36 ? -14.906 -20.672 13.883 1 63.19 36 PRO B C 1
ATOM 1668 O O . PRO B 1 36 ? -16.125 -20.453 13.953 1 63.19 36 PRO B O 1
ATOM 1671 N N . VAL B 1 37 ? -14.062 -21.203 14.93 1 65.44 37 VAL B N 1
ATOM 1672 C CA . VAL B 1 37 ? -14.688 -21.438 16.234 1 65.44 37 VAL B CA 1
ATOM 1673 C C . VAL B 1 37 ? -14.328 -20.312 17.188 1 65.44 37 VAL B C 1
ATOM 1675 O O . VAL B 1 37 ? -13.164 -19.922 17.297 1 65.44 37 VAL B O 1
ATOM 1678 N N . GLU B 1 38 ? -15.391 -19.562 17.672 1 62.06 38 GLU B N 1
ATOM 1679 C CA . GLU B 1 38 ? -15.188 -18.516 18.688 1 62.06 38 GLU B CA 1
ATOM 1680 C C . GLU B 1 38 ? -14.289 -19.016 19.812 1 62.06 38 GLU B C 1
ATOM 1682 O O . GLU B 1 38 ? -14.484 -20.109 20.328 1 62.06 38 GLU B O 1
ATOM 1687 N N . GLY B 1 39 ? -13.25 -18.312 20.078 1 60.09 39 GLY B N 1
ATOM 1688 C CA . GLY B 1 39 ? -12.359 -18.703 21.156 1 60.09 39 GLY B CA 1
ATOM 1689 C C . GLY B 1 39 ? -11.273 -19.672 20.719 1 60.09 39 GLY B C 1
ATOM 1690 O O . GLY B 1 39 ? -10.562 -20.219 21.562 1 60.09 39 GLY B O 1
ATOM 1691 N N . GLY B 1 40 ? -11.352 -20.047 19.531 1 62.44 40 GLY B N 1
ATOM 1692 C CA . GLY B 1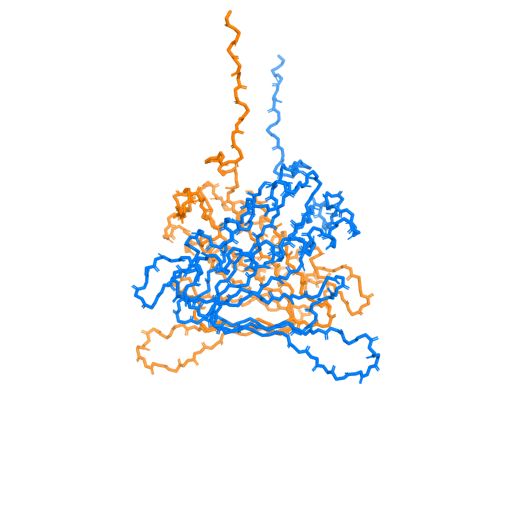 40 ? -10.352 -21.016 19.094 1 62.44 40 GLY B CA 1
ATOM 1693 C C . GLY B 1 40 ? -8.961 -20.438 18.984 1 62.44 40 GLY B C 1
ATOM 1694 O O . GLY B 1 40 ? -8.766 -19.234 19.188 1 62.44 40 GLY B O 1
ATOM 1695 N N . SER B 1 41 ? -8.023 -21.297 18.969 1 66.31 41 SER B N 1
ATOM 1696 C CA . SER B 1 41 ? -6.617 -20.922 18.891 1 66.31 41 SER B CA 1
ATOM 1697 C C . SER B 1 41 ? -6.359 -19.984 17.703 1 66.31 41 SER B C 1
ATOM 1699 O O . SER B 1 41 ? -7.051 -20.062 16.688 1 66.31 41 SER B O 1
ATOM 1701 N N . VAL B 1 42 ? -5.594 -18.922 18.031 1 67.38 42 VAL B N 1
ATOM 1702 C CA . VAL B 1 42 ? -5.188 -17.984 16.984 1 67.38 42 VAL B CA 1
ATOM 1703 C C . VAL B 1 42 ? -4.152 -18.656 16.078 1 67.38 42 VAL B C 1
ATOM 1705 O O . VAL B 1 42 ? -3.117 -19.125 16.562 1 67.38 42 VAL B O 1
ATOM 1708 N N . ASP B 1 43 ? -4.543 -18.766 14.773 1 84.12 43 ASP B N 1
ATOM 1709 C CA . ASP B 1 43 ? -3.6 -19.281 13.789 1 84.12 43 ASP B CA 1
ATOM 1710 C C . ASP B 1 43 ? -3.113 -18.172 12.859 1 84.12 43 ASP B C 1
ATOM 1712 O O . ASP B 1 43 ? -3.84 -17.203 12.602 1 84.12 43 ASP B O 1
ATOM 1716 N N . PHE B 1 44 ? -1.837 -18.156 12.625 1 88.56 44 PHE B N 1
ATOM 1717 C CA . PHE B 1 44 ? -1.237 -17.188 11.727 1 88.56 44 PHE B CA 1
ATOM 1718 C C . PHE B 1 44 ? -0.686 -17.859 10.477 1 88.56 44 PHE B C 1
ATOM 1720 O O . PHE B 1 44 ? -0.256 -19.016 10.539 1 88.56 44 PHE B O 1
ATOM 1727 N N . VAL B 1 45 ? -0.843 -17.156 9.414 1 92.81 45 VAL B N 1
ATOM 1728 C CA . VAL B 1 45 ? -0.034 -17.438 8.234 1 92.81 45 VAL B CA 1
ATOM 1729 C C . VAL B 1 45 ? 1.138 -16.469 8.156 1 92.81 45 VAL B C 1
ATOM 1731 O O . VAL B 1 45 ? 0.967 -15.266 8.375 1 92.81 45 VAL B O 1
ATOM 1734 N N . GLU B 1 46 ? 2.318 -17.062 7.895 1 95.12 46 GLU B N 1
ATOM 1735 C CA . GLU B 1 46 ? 3.506 -16.219 7.93 1 95.12 46 GLU B CA 1
ATOM 1736 C C . GLU B 1 46 ? 4.445 -16.531 6.77 1 95.12 46 GLU B C 1
ATOM 1738 O O . GLU B 1 46 ? 4.449 -17.656 6.262 1 95.12 46 GLU B O 1
ATOM 1743 N N . ILE B 1 47 ? 5.141 -15.484 6.395 1 95.94 47 ILE B N 1
ATOM 1744 C CA . ILE B 1 47 ? 6.234 -15.664 5.445 1 95.94 47 ILE B CA 1
ATOM 1745 C C . ILE B 1 47 ? 7.477 -14.938 5.953 1 95.94 47 ILE B C 1
ATOM 1747 O O . ILE B 1 47 ? 7.379 -14.023 6.777 1 95.94 47 ILE B O 1
ATOM 1751 N N . LYS B 1 48 ? 8.594 -15.406 5.5 1 93.44 48 LYS B N 1
ATOM 1752 C CA . LYS B 1 48 ? 9.836 -14.672 5.719 1 93.44 48 LYS B CA 1
ATOM 1753 C C . LYS B 1 48 ? 10.094 -13.68 4.586 1 93.44 48 LYS B C 1
ATOM 1755 O O . LYS B 1 48 ? 9.203 -12.906 4.219 1 93.44 48 LYS B O 1
ATOM 1760 N N . LYS B 1 49 ? 11.273 -13.672 4.07 1 93.56 49 LYS B N 1
ATOM 1761 C CA . LYS B 1 49 ? 11.602 -12.711 3.02 1 93.56 49 LYS B CA 1
ATOM 1762 C C . LYS B 1 49 ? 10.742 -12.93 1.783 1 93.56 49 LYS B C 1
ATOM 1764 O O . LYS B 1 49 ? 10.516 -14.07 1.372 1 93.56 49 LYS B O 1
ATOM 1769 N N . GLY B 1 50 ? 10.188 -11.875 1.185 1 95.56 50 GLY B N 1
ATOM 1770 C CA . GLY B 1 50 ? 9.383 -11.961 -0.025 1 95.56 50 GLY B CA 1
ATOM 1771 C C . GLY B 1 50 ? 8.523 -10.734 -0.256 1 95.56 50 GLY B C 1
ATOM 1772 O O . GLY B 1 50 ? 8.977 -9.602 -0.045 1 95.56 50 GLY B O 1
ATOM 1773 N N . ILE B 1 51 ? 7.277 -11.008 -0.749 1 97 51 ILE B N 1
ATOM 1774 C CA . ILE B 1 51 ? 6.402 -9.875 -1.045 1 97 51 ILE B CA 1
ATOM 1775 C C . ILE B 1 51 ? 5.023 -10.117 -0.434 1 97 51 ILE B C 1
ATOM 1777 O O . ILE B 1 51 ? 4.543 -11.25 -0.398 1 97 51 ILE B O 1
ATOM 1781 N N . VAL B 1 52 ? 4.52 -9.062 0.082 1 96.94 52 VAL B N 1
ATOM 1782 C CA . VAL B 1 52 ? 3.1 -9.023 0.414 1 96.94 52 VAL B CA 1
ATOM 1783 C C . VAL B 1 52 ? 2.316 -8.406 -0.742 1 96.94 52 VAL B C 1
ATOM 1785 O O . VAL B 1 52 ? 2.688 -7.348 -1.256 1 96.94 52 VAL B O 1
ATOM 1788 N N . VAL B 1 53 ? 1.246 -9.086 -1.15 1 98.19 53 VAL B N 1
ATOM 1789 C CA . VAL B 1 53 ? 0.418 -8.664 -2.275 1 98.19 53 VAL B CA 1
ATOM 1790 C C . VAL B 1 53 ? -0.992 -8.344 -1.785 1 98.19 53 VAL B C 1
ATOM 1792 O O . VAL B 1 53 ? -1.743 -9.242 -1.399 1 98.19 53 VAL B O 1
ATOM 1795 N N . TYR B 1 54 ? -1.314 -7.059 -1.783 1 97.5 54 TYR B N 1
ATOM 1796 C CA . TYR B 1 54 ? -2.676 -6.613 -1.518 1 97.5 54 TYR B CA 1
ATOM 1797 C C . TYR B 1 54 ? -3.477 -6.508 -2.811 1 97.5 54 TYR B C 1
ATOM 1799 O O . TYR B 1 54 ? -3.139 -5.719 -3.695 1 97.5 54 TYR B O 1
ATOM 1807 N N . VAL B 1 55 ? -4.617 -7.223 -2.869 1 98.06 55 VAL B N 1
ATOM 1808 C CA . VAL B 1 55 ? -5.27 -7.305 -4.172 1 98.06 55 VAL B CA 1
ATOM 1809 C C . VAL B 1 55 ? -6.738 -6.914 -4.043 1 98.06 55 VAL B C 1
ATOM 1811 O O . VAL B 1 55 ? -7.398 -7.273 -3.066 1 98.06 55 VAL B O 1
ATOM 1814 N N . CYS B 1 56 ? -7.203 -6.199 -5.02 1 97.44 56 CYS B N 1
ATOM 1815 C CA . CYS B 1 56 ? -8.602 -5.812 -5.16 1 97.44 56 CYS B CA 1
ATOM 1816 C C . CYS B 1 56 ? -9.094 -6.039 -6.586 1 97.44 56 CYS B C 1
ATOM 1818 O O . CYS B 1 56 ? -8.438 -5.621 -7.543 1 97.44 56 CYS B O 1
ATOM 1820 N N . PHE B 1 57 ? -10.219 -6.711 -6.699 1 97.88 57 PHE B N 1
ATOM 1821 C CA . PHE B 1 57 ? -10.844 -6.965 -7.992 1 97.88 57 PHE B CA 1
ATOM 1822 C C . PHE B 1 57 ? -11.977 -5.98 -8.25 1 97.88 57 PHE B C 1
ATOM 1824 O O . PHE B 1 57 ? -12.836 -5.77 -7.387 1 97.88 57 PHE B O 1
ATOM 1831 N N . LEU B 1 58 ? -11.984 -5.406 -9.406 1 97.38 58 LEU B N 1
ATOM 1832 C CA . LEU B 1 58 ? -12.984 -4.418 -9.797 1 97.38 58 LEU B CA 1
ATOM 1833 C C . LEU B 1 58 ? -13.875 -4.957 -10.914 1 97.38 58 LEU B C 1
ATOM 1835 O O . LEU B 1 58 ? -13.656 -6.066 -11.406 1 97.38 58 LEU B O 1
ATOM 1839 N N . LYS B 1 59 ? -14.867 -4.184 -11.211 1 94.69 59 LYS B N 1
ATOM 1840 C CA . LYS B 1 59 ? -15.828 -4.613 -12.219 1 94.69 59 LYS B CA 1
ATOM 1841 C C . LYS B 1 59 ? -15.133 -4.941 -13.539 1 94.69 59 LYS B C 1
ATOM 1843 O O . LYS B 1 59 ? -14.18 -4.27 -13.93 1 94.69 59 LYS B O 1
ATOM 1848 N N . GLU B 1 60 ? -15.516 -6.02 -14.188 1 92.94 60 GLU B N 1
ATOM 1849 C CA . GLU B 1 60 ? -15.062 -6.469 -15.5 1 92.94 60 GLU B CA 1
ATOM 1850 C C . GLU B 1 60 ? -13.727 -7.203 -15.406 1 92.94 60 GLU B C 1
ATOM 1852 O O . GLU B 1 60 ? -13.062 -7.43 -16.422 1 92.94 60 GLU B O 1
ATOM 1857 N N . CYS B 1 61 ? -13.312 -7.434 -14.188 1 94.81 61 CYS B N 1
ATOM 1858 C CA . CYS B 1 61 ? -12.18 -8.344 -14.047 1 94.81 61 CYS B CA 1
ATOM 1859 C C . CYS B 1 61 ? -12.523 -9.734 -14.555 1 94.81 61 CYS B C 1
ATOM 1861 O O . CYS B 1 61 ? -13.578 -10.281 -14.219 1 94.81 61 CYS B O 1
ATOM 1863 N N . SER B 1 62 ? -11.672 -10.352 -15.383 1 92.38 62 SER B N 1
ATOM 1864 C CA . SER B 1 62 ? -11.938 -11.641 -16.016 1 92.38 62 SER B CA 1
ATOM 1865 C C . SER B 1 62 ? -10.922 -12.695 -15.594 1 92.38 62 SER B C 1
ATOM 1867 O O . SER B 1 62 ? -9.891 -12.359 -15.008 1 92.38 62 SER B O 1
ATOM 1869 N N . LYS B 1 63 ? -11.219 -13.914 -15.922 1 91.25 63 LYS B N 1
ATOM 1870 C CA . LYS B 1 63 ? -10.297 -15.008 -15.641 1 91.25 63 LYS B CA 1
ATOM 1871 C C . LYS B 1 63 ? -8.984 -14.828 -16.391 1 91.25 63 LYS B C 1
ATOM 1873 O O . LYS B 1 63 ? -7.91 -15.141 -15.875 1 91.25 63 LYS B O 1
ATOM 1878 N N . GLU B 1 64 ? -9.164 -14.414 -17.609 1 95.25 64 GLU B N 1
ATOM 1879 C CA . GLU B 1 64 ? -7.961 -14.148 -18.406 1 95.25 64 GLU B CA 1
ATOM 1880 C C . GLU B 1 64 ? -7.07 -13.117 -17.719 1 95.25 64 GLU B C 1
ATOM 1882 O O . GLU B 1 64 ? -5.844 -13.25 -17.734 1 95.25 64 GLU B O 1
ATOM 1887 N N . LEU B 1 65 ? -7.672 -12.172 -17.141 1 97.19 65 LEU B N 1
ATOM 1888 C CA . LEU B 1 65 ? -6.91 -11.133 -16.453 1 97.19 65 LEU B CA 1
ATOM 1889 C C . LEU B 1 65 ? -6.211 -11.695 -15.219 1 97.19 65 LEU B C 1
ATOM 1891 O O . LEU B 1 65 ? -5.09 -11.289 -14.906 1 97.19 65 LEU B O 1
ATOM 1895 N N . LEU B 1 66 ? -6.848 -12.633 -14.555 1 98.38 66 LEU B N 1
ATOM 1896 C CA . LEU B 1 66 ? -6.254 -13.242 -13.367 1 98.38 66 LEU B CA 1
ATOM 1897 C C . LEU B 1 66 ? -4.926 -13.914 -13.711 1 98.38 66 LEU B C 1
ATOM 1899 O O . LEU B 1 66 ? -3.969 -13.828 -12.938 1 98.38 66 LEU B O 1
ATOM 1903 N N . ASN B 1 67 ? -4.938 -14.57 -14.867 1 97.81 67 ASN B N 1
ATOM 1904 C CA . ASN B 1 67 ? -3.703 -15.195 -15.328 1 97.81 67 ASN B CA 1
ATOM 1905 C C . ASN B 1 67 ? -2.598 -14.164 -15.531 1 97.81 67 ASN B C 1
ATOM 1907 O O . ASN B 1 67 ? -1.459 -14.375 -15.109 1 97.81 67 ASN B O 1
ATOM 1911 N N . ARG B 1 68 ? -2.945 -13.141 -16.172 1 97.5 68 ARG B N 1
ATOM 1912 C CA . ARG B 1 68 ? -1.991 -12.062 -16.406 1 97.5 68 ARG B CA 1
ATOM 1913 C C . ARG B 1 68 ? -1.52 -11.461 -15.078 1 97.5 68 ARG B C 1
ATOM 1915 O O . ARG B 1 68 ? -0.334 -11.164 -14.914 1 97.5 68 ARG B O 1
ATOM 1922 N N . MET B 1 69 ? -2.408 -11.258 -14.156 1 98.38 69 MET B N 1
ATOM 1923 C CA . MET B 1 69 ? -2.074 -10.703 -12.844 1 98.38 69 MET B CA 1
ATOM 1924 C C . MET B 1 69 ? -1.041 -11.57 -1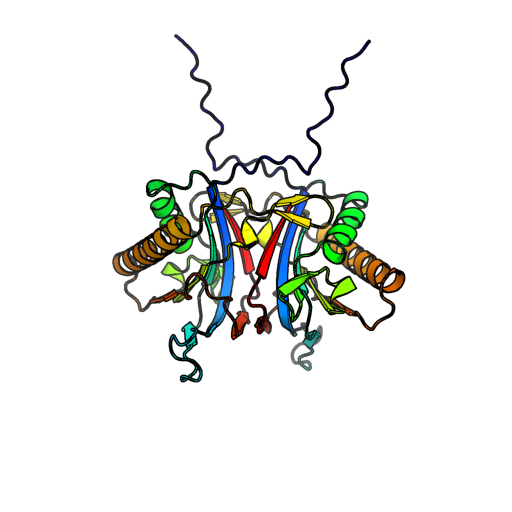2.133 1 98.38 69 MET B C 1
ATOM 1926 O O . MET B 1 69 ? -0.051 -11.055 -11.609 1 98.38 69 MET B O 1
ATOM 1930 N N . ALA B 1 70 ? -1.302 -12.875 -12.133 1 98.38 70 ALA B N 1
ATOM 1931 C CA . ALA B 1 70 ? -0.378 -13.797 -11.477 1 98.38 70 ALA B CA 1
ATOM 1932 C C . ALA B 1 70 ? 1.014 -13.719 -12.094 1 98.38 70 ALA B C 1
ATOM 1934 O O . ALA B 1 70 ? 2.018 -13.68 -11.375 1 98.38 70 ALA B O 1
ATOM 1935 N N . HIS B 1 71 ? 1.004 -13.633 -13.406 1 97.62 71 HIS B N 1
ATOM 1936 C CA . HIS B 1 71 ? 2.271 -13.531 -14.117 1 97.62 71 HIS B CA 1
ATOM 1937 C C . HIS B 1 71 ? 3.02 -12.258 -13.734 1 97.62 71 HIS B C 1
ATOM 1939 O O . HIS B 1 71 ? 4.219 -12.297 -13.461 1 97.62 71 HIS B O 1
ATOM 1945 N N . VAL B 1 72 ? 2.332 -11.219 -13.703 1 98.06 72 VAL B N 1
ATOM 1946 C CA . VAL B 1 72 ? 2.926 -9.914 -13.414 1 98.06 72 VAL B CA 1
ATOM 1947 C C . VAL B 1 72 ? 3.449 -9.898 -11.977 1 98.06 72 VAL B C 1
ATOM 1949 O O . VAL B 1 72 ? 4.562 -9.43 -11.719 1 98.06 72 VAL B O 1
ATOM 1952 N N . VAL B 1 73 ? 2.727 -10.406 -11.039 1 98.12 73 VAL B N 1
ATOM 1953 C CA . VAL B 1 73 ? 3.117 -10.43 -9.641 1 98.12 73 VAL B CA 1
ATOM 1954 C C . VAL B 1 73 ? 4.395 -11.25 -9.469 1 98.12 73 VAL B C 1
ATOM 1956 O O . VAL B 1 73 ? 5.309 -10.844 -8.75 1 98.12 73 VAL B O 1
ATOM 1959 N N . LEU B 1 74 ? 4.52 -12.32 -10.164 1 96.94 74 LEU B N 1
ATOM 1960 C CA . LEU B 1 74 ? 5.582 -13.289 -9.906 1 96.94 74 LEU B CA 1
ATOM 1961 C C . LEU B 1 74 ? 6.844 -12.93 -10.688 1 96.94 74 LEU B C 1
ATOM 1963 O O . LEU B 1 74 ? 7.953 -13.242 -10.25 1 96.94 74 LEU B O 1
ATOM 1967 N N . HIS B 1 75 ? 6.668 -12.195 -11.82 1 96.56 75 HIS B N 1
ATOM 1968 C CA . HIS B 1 75 ? 7.801 -12.133 -12.742 1 96.56 75 HIS B CA 1
ATOM 1969 C C . HIS B 1 75 ? 8.391 -10.727 -12.789 1 96.56 75 HIS B C 1
ATOM 1971 O O . HIS B 1 75 ? 9.531 -10.547 -13.219 1 96.56 75 HIS B O 1
ATOM 1977 N N . VAL B 1 76 ? 7.676 -9.75 -12.484 1 97.56 76 VAL B N 1
ATOM 1978 C CA . VAL B 1 76 ? 8.203 -8.391 -12.516 1 97.56 76 VAL B CA 1
ATOM 1979 C C . VAL B 1 76 ? 9.18 -8.18 -11.367 1 97.56 76 VAL B C 1
ATOM 1981 O O . VAL B 1 76 ? 8.984 -8.719 -10.273 1 97.56 76 VAL B O 1
ATOM 1984 N N . ARG B 1 77 ? 10.172 -7.348 -11.539 1 96.88 77 ARG B N 1
ATOM 1985 C CA . ARG B 1 77 ? 11.281 -7.199 -10.609 1 96.88 77 ARG B CA 1
ATOM 1986 C C . ARG B 1 77 ? 11.016 -6.082 -9.602 1 96.88 77 ARG B C 1
ATOM 1988 O O . ARG B 1 77 ? 11.68 -5.043 -9.625 1 96.88 77 ARG B O 1
ATOM 1995 N N . TYR B 1 78 ? 10.164 -6.387 -8.625 1 96.12 78 TYR B N 1
ATOM 1996 C CA . TYR B 1 78 ? 9.75 -5.426 -7.609 1 96.12 78 TYR B CA 1
ATOM 1997 C C . TYR B 1 78 ? 10.781 -5.336 -6.492 1 96.12 78 TYR B C 1
ATOM 1999 O O . TYR B 1 78 ? 10.781 -4.375 -5.719 1 96.12 78 TYR B O 1
ATOM 2007 N N . LEU B 1 79 ? 11.656 -6.309 -6.332 1 94.44 79 LEU B N 1
ATOM 2008 C CA . LEU B 1 79 ? 12.492 -6.445 -5.145 1 94.44 79 LEU B CA 1
ATOM 2009 C C . LEU B 1 79 ? 13.938 -6.047 -5.445 1 94.44 79 LEU B C 1
ATOM 2011 O O . LEU B 1 79 ? 14.328 -5.961 -6.609 1 94.44 79 LEU B O 1
ATOM 2015 N N . LYS B 1 80 ? 14.594 -5.754 -4.383 1 92.94 80 LYS B N 1
ATOM 2016 C CA . LYS B 1 80 ? 16.047 -5.621 -4.426 1 92.94 80 LYS B CA 1
ATOM 2017 C C . LYS B 1 80 ? 16.719 -6.762 -3.674 1 92.94 80 LYS B C 1
ATOM 2019 O O . LYS B 1 80 ? 16.266 -7.164 -2.6 1 92.94 80 LYS B O 1
ATOM 2024 N N . ASP B 1 81 ? 17.766 -7.238 -4.262 1 91.06 81 ASP B N 1
ATOM 2025 C CA . ASP B 1 81 ? 18.531 -8.25 -3.541 1 91.06 81 ASP B CA 1
ATOM 2026 C C . ASP B 1 81 ? 19.609 -7.598 -2.67 1 91.06 81 ASP B C 1
ATOM 2028 O O . ASP B 1 81 ? 19.656 -6.371 -2.537 1 91.06 81 ASP B O 1
ATOM 2032 N N . ALA B 1 82 ? 20.391 -8.391 -2.008 1 86.69 82 ALA B N 1
ATOM 2033 C CA . ALA B 1 82 ? 21.391 -7.918 -1.054 1 86.69 82 ALA B CA 1
ATOM 2034 C C . ALA B 1 82 ? 22.406 -7.008 -1.733 1 86.69 82 ALA B C 1
ATOM 2036 O O . ALA B 1 82 ? 23.047 -6.184 -1.076 1 86.69 82 ALA B O 1
ATOM 2037 N N . HIS B 1 83 ? 22.562 -7.121 -3.084 1 90.06 83 HIS B N 1
ATOM 2038 C CA . HIS B 1 83 ? 23.531 -6.328 -3.83 1 90.06 83 HIS B CA 1
ATOM 2039 C C . HIS B 1 83 ? 22.875 -5.074 -4.414 1 90.06 83 HIS B C 1
ATOM 2041 O O . HIS B 1 83 ? 23.562 -4.266 -5.055 1 90.06 83 HIS B O 1
ATOM 2047 N N . GLY B 1 84 ? 21.609 -4.949 -4.223 1 88.75 84 GLY B N 1
ATOM 2048 C CA . GLY B 1 84 ? 20.922 -3.768 -4.707 1 88.75 84 GLY B CA 1
ATOM 2049 C C . GLY B 1 84 ? 20.344 -3.939 -6.098 1 88.75 84 GLY B C 1
ATOM 2050 O O . GLY B 1 84 ? 19.75 -3.008 -6.652 1 88.75 84 GLY B O 1
ATOM 2051 N N . SER B 1 85 ? 20.438 -5.133 -6.605 1 93.19 85 SER B N 1
ATOM 2052 C CA . SER B 1 85 ? 19.906 -5.414 -7.934 1 93.19 85 SER B CA 1
ATOM 2053 C C . SER B 1 85 ? 18.406 -5.711 -7.883 1 93.19 85 SER B C 1
ATOM 2055 O O . SER B 1 85 ? 17.938 -6.387 -6.965 1 93.19 85 SER B O 1
ATOM 2057 N N . ARG B 1 86 ? 17.75 -5.246 -8.906 1 95 86 ARG B N 1
ATOM 2058 C CA . ARG B 1 86 ? 16.328 -5.527 -9 1 95 86 ARG B CA 1
ATOM 2059 C C . ARG B 1 86 ? 16.078 -6.973 -9.43 1 95 86 ARG B C 1
ATOM 2061 O O . ARG B 1 86 ? 16.641 -7.434 -10.422 1 95 86 ARG B O 1
ATOM 2068 N N . VAL B 1 87 ? 15.156 -7.648 -8.664 1 95.25 87 VAL B N 1
ATOM 2069 C CA . VAL B 1 87 ? 14.852 -9.047 -8.938 1 95.25 87 VAL B CA 1
ATOM 2070 C C . VAL B 1 87 ? 13.367 -9.312 -8.703 1 95.25 87 VAL B C 1
ATOM 2072 O O . VAL B 1 87 ? 12.695 -8.539 -8.008 1 95.25 87 VAL B O 1
ATOM 2075 N N . SER B 1 88 ? 12.852 -10.352 -9.359 1 95.44 88 SER B N 1
ATOM 2076 C CA . SER B 1 88 ? 11.508 -10.836 -9.062 1 95.44 88 SER B CA 1
ATOM 2077 C C . SER B 1 88 ? 11.5 -11.742 -7.832 1 95.44 88 SER B C 1
ATOM 2079 O O . SER B 1 88 ? 12.562 -12.141 -7.344 1 95.44 88 SER B O 1
ATOM 2081 N N . VAL B 1 89 ? 10.312 -11.977 -7.375 1 95.38 89 VAL B N 1
ATOM 2082 C CA . VAL B 1 89 ? 10.211 -12.844 -6.207 1 95.38 89 VAL B CA 1
ATOM 2083 C C . VAL B 1 89 ? 10.703 -14.242 -6.559 1 95.38 89 VAL B C 1
ATOM 2085 O O . VAL B 1 89 ? 11.242 -14.953 -5.703 1 95.38 89 VAL B O 1
ATOM 2088 N N . LEU B 1 90 ? 10.617 -14.633 -7.809 1 94.12 90 LEU B N 1
ATOM 2089 C CA . LEU B 1 90 ? 11.078 -15.938 -8.273 1 94.12 90 LEU B CA 1
ATOM 2090 C C . LEU B 1 90 ? 12.602 -15.977 -8.344 1 94.12 90 LEU B C 1
ATOM 2092 O O . LEU B 1 90 ? 13.211 -17.031 -8.148 1 94.12 90 LEU B O 1
ATOM 2096 N N . GLU B 1 91 ? 13.266 -14.836 -8.539 1 91.69 91 GLU B N 1
ATOM 2097 C CA . GLU B 1 91 ? 14.719 -14.734 -8.656 1 91.69 91 GLU B CA 1
ATOM 2098 C C . GLU B 1 91 ? 15.367 -14.555 -7.285 1 91.69 91 GLU B C 1
ATOM 2100 O O . GLU B 1 91 ? 16.531 -14.898 -7.102 1 91.69 91 GLU B O 1
ATOM 2105 N N . LEU B 1 92 ? 14.812 -13.945 -6.293 1 84 92 LEU B N 1
ATOM 2106 C CA . LEU B 1 92 ? 15.359 -13.594 -4.984 1 84 92 LEU B CA 1
ATOM 2107 C C . LEU B 1 92 ? 15.68 -14.852 -4.18 1 84 92 LEU B C 1
ATOM 2109 O O . LEU B 1 92 ? 16.75 -14.945 -3.572 1 84 92 LEU B O 1
ATOM 2113 N N . PRO B 1 93 ? 14.906 -16.156 -4.344 1 75.94 93 PRO B N 1
ATOM 2114 C CA . PRO B 1 93 ? 13.719 -16.906 -3.951 1 75.94 93 PRO B CA 1
ATOM 2115 C C . PRO B 1 93 ? 13.039 -16.344 -2.707 1 75.94 93 PRO B C 1
ATOM 2117 O O . PRO B 1 93 ? 13.688 -16.172 -1.672 1 75.94 93 PRO B O 1
ATOM 2120 N N . GLY B 1 94 ? 11.992 -15.719 -2.553 1 90.12 94 GLY B N 1
ATOM 2121 C CA . GLY B 1 94 ? 11.148 -15.266 -1.46 1 90.12 94 GLY B CA 1
ATOM 2122 C C . GLY B 1 94 ? 9.719 -15.766 -1.562 1 90.12 94 GLY B C 1
ATOM 2123 O O . GLY B 1 94 ? 9.32 -16.312 -2.59 1 90.12 94 GLY B O 1
ATOM 2124 N N . ASP B 1 95 ? 9.086 -15.719 -0.452 1 96.31 95 ASP B N 1
ATOM 2125 C CA . ASP B 1 95 ? 7.703 -16.172 -0.354 1 96.31 95 ASP B CA 1
ATOM 2126 C C . ASP B 1 95 ? 6.727 -15.07 -0.757 1 96.31 95 ASP B C 1
ATOM 2128 O O . ASP B 1 95 ? 7.113 -13.906 -0.863 1 96.31 95 ASP B O 1
ATOM 2132 N N . VAL B 1 96 ? 5.484 -15.508 -1.04 1 97.25 96 VAL B N 1
ATOM 2133 C CA . VAL B 1 96 ? 4.418 -14.578 -1.41 1 97.25 96 VAL B CA 1
ATOM 2134 C C . VAL B 1 96 ? 3.262 -14.703 -0.423 1 97.25 96 VAL B C 1
ATOM 2136 O O . VAL B 1 96 ? 2.768 -15.805 -0.169 1 97.25 96 VAL B O 1
ATOM 2139 N N . LEU B 1 97 ? 2.91 -13.609 0.174 1 97.44 97 LEU B N 1
ATOM 2140 C CA . LEU B 1 97 ? 1.689 -13.539 0.971 1 97.44 97 LEU B CA 1
ATOM 2141 C C . LEU B 1 97 ? 0.631 -12.688 0.278 1 97.44 97 LEU B C 1
ATOM 2143 O O . LEU B 1 97 ? 0.813 -11.484 0.11 1 97.44 97 LEU B O 1
ATOM 2147 N N . ILE B 1 98 ? -0.46 -13.32 -0.137 1 97.94 98 ILE B N 1
ATOM 2148 C CA . ILE B 1 98 ? -1.535 -12.625 -0.836 1 97.94 98 ILE B CA 1
ATOM 2149 C C . ILE B 1 98 ? -2.67 -12.32 0.137 1 97.94 98 ILE B C 1
ATOM 2151 O O . ILE B 1 98 ? -3.191 -13.219 0.796 1 97.94 98 ILE B O 1
ATOM 2155 N N . VAL B 1 99 ? -3.041 -11.062 0.215 1 96.38 99 VAL B N 1
ATOM 2156 C CA . VAL B 1 99 ? -4.066 -10.602 1.146 1 96.38 99 VAL B CA 1
ATOM 2157 C C . VAL B 1 99 ? -5.168 -9.875 0.382 1 96.38 99 VAL B C 1
ATOM 2159 O O . VAL B 1 99 ? -4.895 -8.922 -0.359 1 96.38 99 VAL B O 1
ATOM 2162 N N . PRO B 1 100 ? -6.453 -10.297 0.523 1 95.94 100 PRO B N 1
ATOM 2163 C CA . PRO B 1 100 ? -7.543 -9.539 -0.093 1 95.94 100 PRO B CA 1
ATOM 2164 C C . PRO B 1 100 ? -7.711 -8.148 0.513 1 95.94 100 PRO B C 1
ATOM 2166 O O . PRO B 1 100 ? -7.777 -8.008 1.737 1 95.94 100 PRO B O 1
ATOM 2169 N N . GLN B 1 101 ? -7.746 -7.164 -0.298 1 95.62 101 GLN B N 1
ATOM 2170 C CA . GLN B 1 101 ? -7.891 -5.785 0.152 1 95.62 101 GLN B CA 1
ATOM 2171 C C . GLN B 1 101 ? -8.93 -5.043 -0.687 1 95.62 101 GLN B C 1
ATOM 2173 O O . GLN B 1 101 ? -8.57 -4.305 -1.608 1 95.62 101 GLN B O 1
ATOM 2178 N N . SER B 1 102 ? -10.156 -5.156 -0.344 1 95.31 102 SER B N 1
ATOM 2179 C CA . SER B 1 102 ? -11.258 -4.555 -1.094 1 95.31 102 SER B CA 1
ATOM 2180 C C . SER B 1 102 ? -11.203 -3.031 -1.027 1 95.31 102 SER B C 1
ATOM 2182 O O . SER B 1 102 ? -11.633 -2.348 -1.96 1 95.31 102 SER B O 1
ATOM 2184 N N . THR B 1 103 ? -10.578 -2.463 0.017 1 95.88 103 THR B N 1
ATOM 2185 C CA . THR B 1 103 ? -10.555 -1.017 0.216 1 95.88 103 THR B CA 1
ATOM 2186 C C . THR B 1 103 ? -9.672 -0.34 -0.825 1 95.88 103 THR B C 1
ATOM 2188 O O . THR B 1 103 ? -9.75 0.874 -1.023 1 95.88 103 THR B O 1
ATOM 2191 N N . LEU B 1 104 ? -8.875 -1.086 -1.545 1 96.75 104 LEU B N 1
ATOM 2192 C CA . LEU B 1 104 ? -8.086 -0.542 -2.645 1 96.75 104 LEU B CA 1
ATOM 2193 C C . LEU B 1 104 ? -8.984 -0.094 -3.791 1 96.75 104 LEU B C 1
ATOM 2195 O O . LEU B 1 104 ? -8.547 0.633 -4.684 1 96.75 104 LEU B 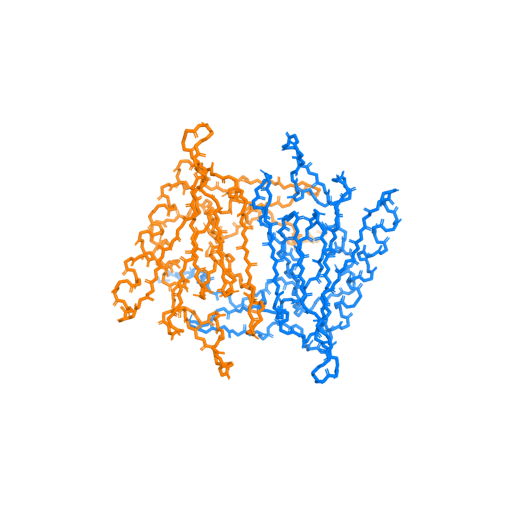O 1
ATOM 2199 N N . GLY B 1 105 ? -10.195 -0.513 -3.832 1 96.31 105 GLY B N 1
ATOM 2200 C CA . GLY B 1 105 ? -11.133 -0.142 -4.879 1 96.31 105 GLY B CA 1
ATOM 2201 C C . GLY B 1 105 ? -11.93 1.109 -4.551 1 96.31 105 GLY B C 1
ATOM 2202 O O . GLY B 1 105 ? -12.852 1.474 -5.281 1 96.31 105 GLY B O 1
ATOM 2203 N N . GLY B 1 106 ? -11.57 1.798 -3.537 1 95.62 106 GLY B N 1
ATOM 2204 C CA . GLY B 1 106 ? -12.312 2.963 -3.088 1 95.62 106 GLY B CA 1
ATOM 2205 C C . GLY B 1 106 ? -12.18 4.152 -4.02 1 95.62 106 GLY B C 1
ATOM 2206 O O . GLY B 1 106 ? -11.094 4.426 -4.531 1 95.62 106 GLY B O 1
ATOM 2207 N N . ILE B 1 107 ? -13.305 4.828 -4.168 1 93.12 107 ILE B N 1
ATOM 2208 C CA . ILE B 1 107 ? -13.352 6.086 -4.906 1 93.12 107 ILE B CA 1
ATOM 2209 C C . ILE B 1 107 ? -13.805 7.211 -3.98 1 93.12 107 ILE B C 1
ATOM 2211 O O . ILE B 1 107 ? -14.812 7.082 -3.283 1 93.12 107 ILE B O 1
ATOM 2215 N N . ARG B 1 108 ? -13.031 8.211 -4.035 1 93.31 108 ARG B N 1
ATOM 2216 C CA . ARG B 1 108 ? -13.297 9.32 -3.123 1 93.31 108 ARG B CA 1
ATOM 2217 C C . ARG B 1 108 ? -14.469 10.164 -3.617 1 93.31 108 ARG B C 1
ATOM 2219 O O . ARG B 1 108 ? -14.492 10.57 -4.781 1 93.31 108 ARG B O 1
ATOM 2226 N N . LYS B 1 109 ? -15.414 10.359 -2.816 1 92.06 109 LYS B N 1
ATOM 2227 C CA . LYS B 1 109 ? -16.5 11.336 -2.941 1 92.06 109 LYS B CA 1
ATOM 2228 C C . LYS B 1 109 ? -16.484 12.32 -1.775 1 92.06 109 LYS B C 1
ATOM 2230 O O . LYS B 1 109 ? -17.109 12.078 -0.744 1 92.06 109 LYS B O 1
ATOM 2235 N N . LYS B 1 110 ? -15.797 13.492 -2 1 92.25 110 LYS B N 1
ATOM 2236 C CA . LYS B 1 110 ? -15.555 14.461 -0.937 1 92.25 110 LYS B CA 1
ATOM 2237 C C . LYS B 1 110 ? -14.766 13.836 0.21 1 92.25 110 LYS B C 1
ATOM 2239 O O . LYS B 1 110 ? -13.625 13.406 0.026 1 92.25 110 LYS B O 1
ATOM 2244 N N . ARG B 1 111 ? -15.461 13.625 1.341 1 95.25 111 ARG B N 1
ATOM 2245 C CA . ARG B 1 111 ? -14.742 13.109 2.502 1 95.25 111 ARG B CA 1
ATOM 2246 C C . ARG B 1 111 ? -15.008 11.625 2.697 1 95.25 111 ARG B C 1
ATOM 2248 O O . ARG B 1 111 ? -14.531 11.023 3.664 1 95.25 111 ARG B O 1
ATOM 2255 N N . HIS B 1 112 ? -15.703 11.055 1.733 1 96.12 112 HIS B N 1
ATOM 2256 C CA . HIS B 1 112 ? -16.078 9.656 1.857 1 96.12 112 HIS B CA 1
ATOM 2257 C C . HIS B 1 112 ? -15.523 8.828 0.698 1 96.12 112 HIS B C 1
ATOM 2259 O O . HIS B 1 112 ? -15.109 9.391 -0.32 1 96.12 112 HIS B O 1
ATOM 2265 N N . LEU B 1 113 ? -15.492 7.527 1.016 1 95.5 113 LEU B N 1
ATOM 2266 C CA . LEU B 1 113 ? -15.125 6.582 -0.034 1 95.5 113 LEU B CA 1
ATOM 2267 C C . LEU B 1 113 ? -16.312 5.684 -0.394 1 95.5 113 LEU B C 1
ATOM 2269 O O . LEU B 1 113 ? -17.047 5.246 0.487 1 95.5 113 LEU B O 1
ATOM 2273 N N . THR B 1 114 ? -16.469 5.523 -1.668 1 95.12 114 THR B N 1
ATOM 2274 C CA . THR B 1 114 ? -17.422 4.531 -2.137 1 95.12 114 THR B CA 1
ATOM 2275 C C . THR B 1 114 ? -16.719 3.383 -2.848 1 95.12 114 THR B C 1
ATOM 2277 O O . THR B 1 114 ? -15.617 3.561 -3.383 1 95.12 114 THR B O 1
ATOM 2280 N N . TYR B 1 115 ? -17.328 2.229 -2.869 1 95.19 115 TYR B N 1
ATOM 2281 C CA . TYR B 1 115 ? -16.703 1.021 -3.398 1 95.19 115 TYR B CA 1
ATOM 2282 C C . TYR B 1 115 ? -17.578 0.387 -4.477 1 95.19 115 TYR B C 1
ATOM 2284 O O . TYR B 1 115 ? -17.547 -0.832 -4.66 1 95.19 115 TYR B O 1
ATOM 2292 N N . HIS B 1 116 ? -18.234 1.165 -5.137 1 94.62 116 HIS B N 1
ATOM 2293 C CA . HIS B 1 116 ? -19.25 0.681 -6.062 1 94.62 116 HIS B CA 1
ATOM 2294 C C . HIS B 1 116 ? -18.609 0.04 -7.293 1 94.62 116 HIS B C 1
ATOM 2296 O O . HIS B 1 116 ? -19.297 -0.637 -8.07 1 94.62 116 HIS B O 1
ATOM 2302 N N . TYR B 1 117 ? -17.375 0.174 -7.496 1 94.81 117 TYR B N 1
ATOM 2303 C CA . TYR B 1 117 ? -16.719 -0.428 -8.656 1 94.81 117 TYR B CA 1
ATOM 2304 C C . TYR B 1 117 ? -16.172 -1.807 -8.312 1 94.81 117 TYR B C 1
ATOM 2306 O O . TYR B 1 117 ? -15.734 -2.545 -9.203 1 94.81 117 TYR B O 1
ATOM 2314 N N . ASN B 1 118 ? -16.109 -2.145 -7.07 1 96.31 118 ASN B N 1
ATOM 2315 C CA . ASN B 1 118 ? -15.672 -3.48 -6.68 1 96.31 118 ASN B CA 1
ATOM 2316 C C . ASN B 1 118 ? -16.578 -4.559 -7.262 1 96.31 118 ASN B C 1
ATOM 2318 O O . ASN B 1 118 ? -17.781 -4.355 -7.387 1 96.31 118 ASN B O 1
ATOM 2322 N N . VAL B 1 119 ? -16 -5.66 -7.598 1 95.88 119 VAL B N 1
ATOM 2323 C CA . VAL B 1 119 ? -16.828 -6.832 -7.871 1 95.88 119 VAL B CA 1
ATOM 2324 C C . VAL B 1 119 ? -17.609 -7.223 -6.613 1 95.88 119 VAL B C 1
ATOM 2326 O O . VAL B 1 119 ? -17.219 -6.855 -5.5 1 95.88 119 VAL B O 1
ATOM 2329 N N . ASN B 1 120 ? -18.703 -7.867 -6.809 1 94.88 120 ASN B N 1
ATOM 2330 C CA . ASN B 1 120 ? -19.469 -8.281 -5.637 1 94.88 120 ASN B CA 1
ATOM 2331 C C . ASN B 1 120 ? -18.688 -9.297 -4.793 1 94.88 120 ASN B C 1
ATOM 2333 O O . ASN B 1 120 ? -17.734 -9.914 -5.273 1 94.88 120 ASN B O 1
ATOM 2337 N N . LYS B 1 121 ? -19.141 -9.469 -3.6 1 94.12 121 LYS B N 1
ATOM 2338 C CA . LYS B 1 121 ? -18.406 -10.234 -2.592 1 94.12 121 LYS B CA 1
ATOM 2339 C C . LYS B 1 121 ? -18.188 -11.68 -3.037 1 94.12 121 LYS B C 1
ATOM 2341 O O . LYS B 1 121 ? -17.094 -12.219 -2.916 1 94.12 121 LYS B O 1
ATOM 2346 N N . GLU B 1 122 ? -19.219 -12.289 -3.551 1 94.5 122 GLU B N 1
ATOM 2347 C CA . GLU B 1 122 ? -19.141 -13.688 -3.955 1 94.5 122 GLU B CA 1
ATOM 2348 C C . GLU B 1 122 ? -18.156 -13.891 -5.098 1 94.5 122 GLU B C 1
ATOM 2350 O O . GLU B 1 122 ? -17.297 -14.773 -5.035 1 94.5 122 GLU B O 1
ATOM 2355 N N . ASP B 1 123 ? -18.297 -13.078 -6.109 1 95.38 123 ASP B N 1
ATOM 2356 C CA . ASP B 1 123 ? -17.391 -13.148 -7.25 1 95.38 123 ASP B CA 1
ATOM 2357 C C . ASP B 1 123 ? -15.961 -12.859 -6.828 1 95.38 123 ASP B C 1
ATOM 2359 O O . ASP B 1 123 ? -15.023 -13.508 -7.293 1 95.38 123 ASP B O 1
ATOM 2363 N N . ALA B 1 124 ? -15.82 -11.891 -5.98 1 96.12 124 ALA B N 1
ATOM 2364 C CA . ALA B 1 124 ? -14.492 -11.508 -5.512 1 96.12 124 ALA B CA 1
ATOM 2365 C C . ALA B 1 124 ? -13.82 -12.664 -4.773 1 96.12 124 ALA B C 1
ATOM 2367 O O . ALA B 1 124 ? -12.617 -12.891 -4.926 1 96.12 124 ALA B O 1
ATOM 2368 N N . HIS B 1 125 ? -14.578 -13.336 -3.963 1 96.25 125 HIS B N 1
ATOM 2369 C CA . HIS B 1 125 ? -14.055 -14.484 -3.23 1 96.25 125 HIS B CA 1
ATOM 2370 C C . HIS B 1 125 ? -13.562 -15.57 -4.184 1 96.25 125 HIS B C 1
ATOM 2372 O O . HIS B 1 125 ? -12.477 -16.125 -4 1 96.25 125 HIS B O 1
ATOM 2378 N N . GLU B 1 126 ? -14.344 -15.852 -5.18 1 96.94 126 GLU B N 1
ATOM 2379 C CA . GLU B 1 126 ? -13.961 -16.844 -6.176 1 96.94 126 GLU B CA 1
ATOM 2380 C C . GLU B 1 126 ? -12.719 -16.406 -6.949 1 96.94 126 GLU B C 1
ATOM 2382 O O . GLU B 1 126 ? -11.82 -17.219 -7.199 1 96.94 126 GLU B O 1
ATOM 2387 N N . MET B 1 127 ? -12.703 -15.156 -7.34 1 97.69 127 MET B N 1
ATOM 2388 C CA . MET B 1 127 ? -11.547 -14.617 -8.055 1 97.69 127 MET B CA 1
ATOM 2389 C C . MET B 1 127 ? -10.297 -14.688 -7.191 1 97.69 127 MET B C 1
ATOM 2391 O O . MET B 1 127 ? -9.203 -14.977 -7.691 1 97.69 127 MET B O 1
ATOM 2395 N N . TYR B 1 128 ? -10.523 -14.445 -5.957 1 97.62 128 TYR B N 1
ATOM 2396 C CA . TYR B 1 128 ? -9.398 -14.516 -5.027 1 97.62 128 TYR B CA 1
ATOM 2397 C C . TYR B 1 128 ? -8.82 -15.922 -4.969 1 97.62 128 TYR B C 1
ATOM 2399 O O . TYR B 1 128 ? -7.605 -16.109 -5.082 1 97.62 128 TYR B O 1
ATOM 2407 N N . LYS B 1 129 ? -9.633 -16.875 -4.793 1 97.69 129 LYS B N 1
ATOM 2408 C CA . LYS B 1 129 ? -9.203 -18.281 -4.758 1 97.69 129 LYS B CA 1
ATOM 2409 C C . LYS B 1 129 ? -8.461 -18.656 -6.039 1 97.69 129 LYS B C 1
ATOM 2411 O O . LYS B 1 129 ? -7.406 -19.281 -5.984 1 97.69 129 LYS B O 1
ATOM 2416 N N . GLU B 1 130 ? -9.078 -18.281 -7.105 1 98.38 130 GLU B N 1
ATOM 2417 C CA . GLU B 1 130 ? -8.469 -18.578 -8.398 1 98.38 130 GLU B CA 1
ATOM 2418 C C . GLU B 1 130 ? -7.113 -17.891 -8.539 1 98.38 130 GLU B C 1
ATOM 2420 O O . GLU B 1 130 ? -6.152 -18.5 -9.016 1 98.38 130 GLU B O 1
ATOM 2425 N N . PHE B 1 131 ? -7.02 -16.641 -8.211 1 98.62 131 PHE B N 1
ATOM 2426 C CA . PHE B 1 131 ? -5.781 -15.883 -8.297 1 98.62 131 PHE B CA 1
ATOM 2427 C C . PHE B 1 131 ? -4.684 -16.531 -7.461 1 98.62 131 PHE B C 1
ATOM 2429 O O . PHE B 1 131 ? -3.551 -16.688 -7.926 1 98.62 131 PHE B O 1
ATOM 2436 N N . VAL B 1 132 ? -4.984 -16.938 -6.238 1 98.31 132 VAL B N 1
ATOM 2437 C CA . VAL B 1 132 ? -4.035 -17.609 -5.355 1 98.31 132 VAL B CA 1
ATOM 2438 C C . VAL B 1 132 ? -3.559 -18.906 -6.008 1 98.31 132 VAL B C 1
ATOM 2440 O O . VAL B 1 132 ? -2.361 -19.203 -6.012 1 98.31 132 VAL B O 1
ATOM 2443 N N . SER B 1 133 ? -4.5 -19.688 -6.531 1 98.44 133 SER B N 1
ATOM 2444 C CA . SER B 1 133 ? -4.164 -20.938 -7.191 1 98.44 133 SER B CA 1
ATOM 2445 C C . SER B 1 133 ? -3.223 -20.719 -8.367 1 98.44 133 SER B C 1
ATOM 2447 O O . SER B 1 133 ? -2.271 -21.469 -8.562 1 98.44 133 SER B O 1
ATOM 2449 N N . LEU B 1 134 ? -3.52 -19.734 -9.148 1 98.38 134 LEU B N 1
ATOM 2450 C CA . LEU B 1 134 ? -2.684 -19.406 -10.305 1 98.38 134 LEU B CA 1
ATOM 2451 C C . LEU B 1 134 ? -1.276 -19.016 -9.867 1 98.38 134 LEU B C 1
ATOM 2453 O O . LEU B 1 134 ? -0.294 -19.406 -10.5 1 98.38 134 LEU B O 1
ATOM 2457 N N . CYS B 1 135 ? -1.146 -18.219 -8.805 1 98.06 135 CYS B N 1
ATOM 2458 C CA . CYS B 1 135 ? 0.166 -17.859 -8.281 1 98.06 135 CYS B CA 1
ATOM 2459 C C . CYS B 1 135 ? 0.916 -19.094 -7.797 1 98.06 135 CYS B C 1
ATOM 2461 O O . CYS B 1 135 ? 2.117 -19.219 -8.039 1 98.06 135 CYS B O 1
ATOM 2463 N N . ARG B 1 136 ? 0.222 -20.016 -7.098 1 97.31 136 ARG B N 1
ATOM 2464 C CA . ARG B 1 136 ? 0.837 -21.25 -6.629 1 97.31 136 ARG B CA 1
ATOM 2465 C C . ARG B 1 136 ? 1.375 -22.062 -7.793 1 97.31 136 ARG B C 1
ATOM 2467 O O . ARG B 1 136 ? 2.508 -22.547 -7.746 1 97.31 136 ARG B O 1
ATOM 2474 N N . ARG B 1 137 ? 0.592 -22.219 -8.82 1 96.5 137 ARG B N 1
ATOM 2475 C CA . ARG B 1 137 ? 1.011 -22.969 -10.008 1 96.5 137 ARG B CA 1
ATOM 2476 C C . ARG B 1 137 ? 2.209 -22.297 -10.672 1 96.5 137 ARG B C 1
ATOM 2478 O O . ARG B 1 137 ? 3.135 -22.984 -11.117 1 96.5 137 ARG B O 1
ATOM 2485 N N . GLY B 1 138 ? 2.115 -20.938 -10.742 1 95.81 138 GLY B N 1
ATOM 2486 C CA . GLY B 1 138 ? 3.225 -20.203 -11.32 1 95.81 138 GLY B CA 1
ATOM 2487 C C . GLY B 1 138 ? 4.539 -20.438 -10.594 1 95.81 138 GLY B C 1
ATOM 2488 O O . GLY B 1 138 ? 5.59 -20.562 -11.227 1 95.81 138 GLY B O 1
ATOM 2489 N N . VAL B 1 139 ? 4.516 -20.453 -9.266 1 95.06 139 VAL B N 1
ATOM 2490 C CA . VAL B 1 139 ? 5.711 -20.688 -8.469 1 95.06 139 VAL B CA 1
ATOM 2491 C C . VAL B 1 139 ? 6.211 -22.125 -8.703 1 95.06 139 VAL B C 1
ATOM 2493 O O . VAL B 1 139 ? 7.41 -22.344 -8.875 1 95.06 139 VAL B O 1
ATOM 2496 N N . GLU B 1 140 ? 5.324 -23.109 -8.672 1 92.81 140 GLU B N 1
ATOM 2497 C CA . GLU B 1 140 ? 5.672 -24.516 -8.875 1 92.81 140 GLU B CA 1
ATOM 2498 C C . GLU B 1 140 ? 6.355 -24.719 -10.227 1 92.81 140 GLU B C 1
ATOM 2500 O O . GLU B 1 140 ? 7.285 -25.531 -10.336 1 92.81 140 GLU B O 1
ATOM 2505 N N . GLU B 1 141 ? 6.008 -24.016 -11.188 1 93.5 141 GLU B N 1
ATOM 2506 C CA . GLU B 1 141 ? 6.488 -24.203 -12.547 1 93.5 141 GLU B CA 1
ATOM 2507 C C . GLU B 1 141 ? 7.84 -23.531 -12.758 1 93.5 141 GLU B C 1
ATOM 2509 O O . GLU B 1 141 ? 8.562 -23.844 -13.711 1 93.5 141 GLU B O 1
ATOM 2514 N N . ASN B 1 142 ? 8.234 -22.562 -11.938 1 89.81 142 ASN B N 1
ATOM 2515 C CA . ASN B 1 142 ? 9.398 -21.734 -12.227 1 89.81 142 ASN B CA 1
ATOM 2516 C C . ASN B 1 142 ? 10.492 -21.922 -11.18 1 89.81 142 ASN B C 1
ATOM 2518 O O . ASN B 1 142 ? 11.633 -21.516 -11.391 1 89.81 142 ASN B O 1
ATOM 2522 N N . VAL B 1 143 ? 10.141 -22.156 -9.992 1 74.19 143 VAL B N 1
ATOM 2523 C CA . VAL B 1 143 ? 11.117 -22.094 -8.914 1 74.19 143 VAL B CA 1
ATOM 2524 C C . VAL B 1 143 ? 11.609 -23.5 -8.578 1 74.19 143 VAL B C 1
ATOM 2526 O O . VAL B 1 143 ? 10.805 -24.422 -8.422 1 74.19 143 VAL B O 1
ATOM 2529 N N . ARG B 1 144 ? 12.914 -23.578 -8.703 1 66.88 144 ARG B N 1
ATOM 2530 C CA . ARG B 1 144 ? 13.625 -24.797 -8.289 1 66.88 144 ARG B CA 1
ATOM 2531 C C . ARG B 1 144 ? 13.836 -24.797 -6.777 1 66.88 144 ARG B C 1
ATOM 2533 O O . ARG B 1 144 ? 14.242 -25.812 -6.211 1 66.88 144 ARG B O 1
ATOM 2540 N N . HIS B 1 145 ? 13.562 -23.656 -6.199 1 68.69 145 HIS B N 1
ATOM 2541 C CA . HIS B 1 145 ? 13.781 -23.5 -4.766 1 68.69 145 HIS B CA 1
ATOM 2542 C C . HIS B 1 145 ? 12.461 -23.281 -4.027 1 68.69 145 HIS B C 1
ATOM 2544 O O . HIS B 1 145 ? 11.414 -23.125 -4.656 1 68.69 145 HIS B O 1
ATOM 2550 N N . GLN B 1 146 ? 12.703 -23.25 -2.762 1 78.12 146 GLN B N 1
ATOM 2551 C CA . GLN B 1 146 ? 11.523 -23.25 -1.903 1 78.12 146 GLN B CA 1
ATOM 2552 C C . GLN B 1 146 ? 10.859 -21.875 -1.898 1 78.12 146 GLN B C 1
ATOM 2554 O O . GLN B 1 146 ? 11.43 -20.906 -1.408 1 78.12 146 GLN B O 1
ATOM 2559 N N . CYS B 1 147 ? 9.992 -21.516 -2.732 1 87.75 147 CYS B N 1
ATOM 2560 C CA . CYS B 1 147 ? 9.078 -20.391 -2.73 1 87.75 147 CYS B CA 1
ATOM 2561 C C . CYS B 1 147 ? 7.66 -20.828 -2.398 1 87.75 147 CYS B C 1
ATOM 2563 O O . CYS B 1 147 ? 7.125 -21.734 -3.039 1 87.75 147 CYS B O 1
ATOM 2565 N N . GLN B 1 148 ? 7.113 -20.219 -1.356 1 93.56 148 GLN B N 1
ATOM 2566 C CA . GLN B 1 148 ? 5.754 -20.578 -0.952 1 93.56 148 GLN B CA 1
ATOM 2567 C C . GLN B 1 148 ? 4.789 -19.422 -1.188 1 93.56 148 GLN B C 1
ATOM 2569 O O . GLN B 1 148 ? 5.156 -18.25 -1.021 1 93.56 148 GLN B O 1
ATOM 2574 N N . VAL B 1 149 ? 3.617 -19.828 -1.594 1 96.88 149 VAL B N 1
ATOM 2575 C CA . VAL B 1 149 ? 2.52 -18.859 -1.673 1 96.88 149 VAL B CA 1
ATOM 2576 C C . VAL B 1 149 ? 1.549 -19.094 -0.516 1 96.88 149 VAL B C 1
ATOM 2578 O O . VAL B 1 149 ? 0.951 -20.172 -0.401 1 96.88 149 VAL B O 1
ATOM 2581 N N . ARG B 1 150 ? 1.496 -18.125 0.364 1 96.38 150 ARG B N 1
ATOM 2582 C CA . ARG B 1 150 ? 0.53 -18.109 1.457 1 96.38 150 ARG B CA 1
ATOM 2583 C C . ARG B 1 150 ? -0.539 -17.047 1.231 1 96.38 150 ARG B C 1
ATOM 2585 O O . ARG B 1 150 ? -0.344 -16.125 0.437 1 96.38 150 ARG B O 1
ATOM 2592 N N . CYS B 1 151 ? -1.66 -17.234 1.882 1 95.75 151 CYS B N 1
ATOM 2593 C CA . CYS B 1 151 ? -2.721 -16.266 1.632 1 95.75 151 CYS B CA 1
ATOM 2594 C C . CYS B 1 151 ? -3.553 -16.031 2.887 1 95.75 151 CYS B C 1
ATOM 2596 O O . CYS B 1 151 ? -3.652 -16.906 3.744 1 95.75 151 CYS B O 1
ATOM 2598 N N . GLY B 1 152 ? -4.055 -14.82 2.984 1 92.5 152 GLY B N 1
ATOM 2599 C CA . GLY B 1 152 ? -5.043 -14.523 4.008 1 92.5 152 GLY B CA 1
ATOM 2600 C C . GLY B 1 152 ? -6.414 -15.094 3.695 1 92.5 152 GLY B C 1
ATOM 2601 O O . GLY B 1 152 ? -6.602 -15.75 2.672 1 92.5 152 GLY B O 1
ATOM 2602 N N . GLN B 1 153 ? -7.262 -14.875 4.625 1 88.44 153 GLN B N 1
ATOM 2603 C CA . GLN B 1 153 ? -8.625 -15.367 4.469 1 88.44 153 GLN B CA 1
ATOM 2604 C C . GLN B 1 153 ? -9.539 -14.297 3.877 1 88.44 153 GLN B C 1
ATOM 2606 O O . GLN B 1 153 ? -9.57 -13.164 4.367 1 88.44 153 GLN B O 1
ATOM 2611 N N . TYR B 1 154 ? -10.273 -14.711 2.854 1 86.69 154 TYR B N 1
ATOM 2612 C CA . TYR B 1 154 ? -11.234 -13.781 2.281 1 86.69 154 TYR B CA 1
ATOM 2613 C C . TYR B 1 154 ? -12.391 -13.531 3.24 1 86.69 154 TYR B C 1
ATOM 2615 O O . TYR B 1 154 ? -12.852 -14.445 3.918 1 86.69 154 TYR B O 1
ATOM 2623 N N . ASN B 1 155 ? -12.914 -12.281 3.311 1 75.25 155 ASN B N 1
ATOM 2624 C CA . ASN B 1 155 ? -14 -11.836 4.176 1 75.25 155 ASN B CA 1
ATOM 2625 C C . ASN B 1 155 ? -13.555 -11.719 5.629 1 75.25 155 ASN B C 1
ATOM 2627 O O . ASN B 1 155 ? -14.367 -11.828 6.547 1 75.25 155 ASN B O 1
ATOM 2631 N N . SER B 1 156 ? -12.305 -11.812 5.812 1 74.69 156 SER B N 1
ATOM 2632 C CA . SER B 1 156 ? -11.734 -11.516 7.121 1 74.69 156 SER B CA 1
ATOM 2633 C C . SER B 1 156 ? -11.18 -10.102 7.172 1 74.69 156 SER B C 1
ATOM 2635 O O . SER B 1 156 ? -10.844 -9.523 6.137 1 74.69 156 SER B O 1
ATOM 2637 N N . LYS B 1 157 ? -11.164 -9.469 8.32 1 73.06 157 LYS B N 1
ATOM 2638 C CA . LYS B 1 157 ? -10.648 -8.109 8.492 1 73.06 157 LYS B CA 1
ATOM 2639 C C . LYS B 1 157 ? -9.125 -8.102 8.477 1 73.06 157 LYS B C 1
ATOM 2641 O O . LYS B 1 157 ? -8.508 -7.031 8.477 1 73.06 157 LYS B O 1
ATOM 2646 N N . GLN B 1 158 ? -8.555 -9.289 8.227 1 71.81 158 GLN B N 1
ATOM 2647 C CA . GLN B 1 158 ? -7.102 -9.391 8.281 1 71.81 158 GLN B CA 1
ATOM 2648 C C . GLN B 1 158 ? -6.547 -8.734 9.539 1 71.81 158 GLN B C 1
ATOM 2650 O O . GLN B 1 158 ? -5.602 -7.953 9.477 1 71.81 158 GLN B O 1
ATOM 2655 N N . GLU B 1 159 ? -7.258 -9.086 10.586 1 81.5 159 GLU B N 1
ATOM 2656 C CA . GLU B 1 159 ? -6.805 -8.547 11.867 1 81.5 159 GLU B CA 1
ATOM 2657 C C . GLU B 1 159 ? -5.449 -9.125 12.266 1 81.5 159 GLU B C 1
ATOM 2659 O O . GLU B 1 159 ? -5.137 -10.273 11.93 1 81.5 159 GLU B O 1
ATOM 2664 N N . GLY B 1 160 ? -4.57 -8.32 12.836 1 87.12 160 GLY B N 1
ATOM 2665 C CA . GLY B 1 160 ? -3.305 -8.812 13.359 1 87.12 160 GLY B CA 1
ATOM 2666 C C . GLY B 1 160 ? -2.238 -8.969 12.297 1 87.12 160 GLY B C 1
ATOM 2667 O O . GLY B 1 160 ? -1.457 -9.922 12.328 1 87.12 160 GLY B O 1
ATOM 2668 N N . MET B 1 161 ? -2.342 -8.227 11.258 1 92.44 161 MET B N 1
ATOM 2669 C CA . MET B 1 161 ? -1.291 -8.258 10.25 1 92.44 161 MET B CA 1
ATOM 2670 C C . MET B 1 161 ? -0.049 -7.516 10.727 1 92.44 161 MET B C 1
ATOM 2672 O O . MET B 1 161 ? -0.154 -6.445 11.336 1 92.44 161 MET B O 1
ATOM 2676 N N . LEU B 1 162 ? 1.081 -8.133 10.531 1 94.38 162 LEU B N 1
ATOM 2677 C CA . LEU B 1 162 ? 2.387 -7.547 10.812 1 94.38 162 LEU B CA 1
ATOM 2678 C C . LEU B 1 162 ? 3.305 -7.66 9.602 1 94.38 162 LEU B C 1
ATOM 2680 O O . LEU B 1 162 ? 3.471 -8.742 9.039 1 94.38 162 LEU B O 1
ATOM 2684 N N . VAL B 1 163 ? 3.836 -6.574 9.156 1 95.31 163 VAL B N 1
ATOM 2685 C CA . VAL B 1 163 ? 4.777 -6.543 8.039 1 95.31 163 VAL B CA 1
ATOM 2686 C C . VAL B 1 163 ? 6.059 -5.832 8.461 1 95.31 163 VAL B C 1
ATOM 2688 O O . VAL B 1 163 ? 6.012 -4.742 9.039 1 95.31 163 VAL B O 1
ATOM 2691 N N . GLU B 1 164 ? 7.172 -6.398 8.164 1 95.5 164 GLU B N 1
ATOM 2692 C CA . GLU B 1 164 ? 8.477 -5.848 8.508 1 95.5 164 GLU B CA 1
ATOM 2693 C C . GLU B 1 164 ? 9.352 -5.684 7.27 1 95.5 164 GLU B C 1
ATOM 2695 O O . GLU B 1 164 ? 9.484 -6.613 6.473 1 95.5 164 GLU B O 1
ATOM 2700 N N . SER B 1 165 ? 9.914 -4.504 7.164 1 91.06 165 SER B N 1
ATOM 2701 C CA . SER B 1 165 ? 10.875 -4.281 6.094 1 91.06 165 SER B CA 1
ATOM 2702 C C . SER B 1 165 ? 12.305 -4.516 6.578 1 91.06 165 SER B C 1
ATOM 2704 O O . SER B 1 165 ? 12.57 -4.484 7.781 1 91.06 165 SER B O 1
ATOM 2706 N N . GLY B 1 166 ? 13.156 -4.82 5.633 1 82.75 166 GLY B N 1
ATOM 2707 C CA . GLY B 1 166 ? 14.531 -5.125 5.98 1 82.75 166 GLY B CA 1
ATOM 2708 C C . GLY B 1 166 ? 15.523 -4.129 5.41 1 82.75 166 GLY B C 1
ATOM 2709 O O . GLY B 1 166 ? 15.188 -2.963 5.191 1 82.75 166 GLY B O 1
ATOM 2710 N N . GLU B 1 167 ? 16.703 -4.641 5.227 1 76.12 167 GLU B N 1
ATOM 2711 C CA . GLU B 1 167 ? 17.844 -3.816 4.844 1 76.12 167 GLU B CA 1
ATOM 2712 C C . GLU B 1 167 ? 17.641 -3.205 3.461 1 76.12 167 GLU B C 1
ATOM 2714 O O . GLU B 1 167 ? 18.172 -2.129 3.172 1 76.12 167 GLU B O 1
ATOM 2719 N N . CYS B 1 168 ? 16.891 -3.863 2.678 1 75.94 168 CYS B N 1
ATOM 2720 C CA . CYS B 1 168 ? 16.672 -3.363 1.325 1 75.94 168 CYS B CA 1
ATOM 2721 C C . CYS B 1 168 ? 15.609 -2.266 1.314 1 75.94 168 CYS B C 1
ATOM 2723 O O . CYS B 1 168 ? 15.43 -1.581 0.305 1 75.94 168 CYS B O 1
ATOM 2725 N N . GLY B 1 169 ? 15.086 -2.086 2.543 1 78.31 169 GLY B N 1
ATOM 2726 C CA . GLY B 1 169 ? 14.125 -1.003 2.68 1 78.31 169 GLY B CA 1
ATOM 2727 C C . GLY B 1 169 ? 12.703 -1.42 2.354 1 78.31 169 GLY B C 1
ATOM 2728 O O . GLY B 1 169 ? 12.445 -2.588 2.057 1 78.31 169 GLY B O 1
ATOM 2729 N N . LEU B 1 170 ? 11.828 -0.458 2.574 1 79.94 170 LEU B N 1
ATOM 2730 C CA . LEU B 1 170 ? 10.422 -0.66 2.221 1 79.94 170 LEU B CA 1
ATOM 2731 C C . LEU B 1 170 ? 10.156 -0.221 0.786 1 79.94 170 LEU B C 1
ATOM 2733 O O . LEU B 1 170 ? 10.445 0.919 0.416 1 79.94 170 LEU B O 1
ATOM 2737 N N . MET B 1 171 ? 9.852 -1.138 -0.12 1 92.38 171 MET B N 1
ATOM 2738 C CA . MET B 1 171 ? 9.461 -0.843 -1.496 1 92.38 171 MET B CA 1
ATOM 2739 C C . MET B 1 171 ? 7.992 -1.166 -1.726 1 92.38 171 MET B C 1
ATOM 2741 O O . MET B 1 171 ? 7.566 -2.307 -1.534 1 92.38 171 MET B O 1
ATOM 2745 N N . THR B 1 172 ? 7.285 -0.15 -2.021 1 96 172 THR B N 1
ATOM 2746 C CA . THR B 1 172 ? 5.863 -0.291 -2.307 1 96 172 THR B CA 1
ATOM 2747 C C . THR B 1 172 ? 5.57 0.035 -3.768 1 96 172 THR B C 1
ATOM 2749 O O . THR B 1 172 ? 5.949 1.1 -4.262 1 96 172 THR B O 1
ATOM 2752 N N . HIS B 1 173 ? 4.93 -0.86 -4.438 1 97.62 173 HIS B N 1
ATOM 2753 C CA . HIS B 1 173 ? 4.59 -0.684 -5.844 1 97.62 173 HIS B CA 1
ATOM 2754 C C . HIS B 1 173 ? 3.086 -0.771 -6.066 1 97.62 173 HIS B C 1
ATOM 2756 O O . HIS B 1 173 ? 2.385 -1.465 -5.324 1 97.62 173 HIS B O 1
ATOM 2762 N N . LEU B 1 174 ? 2.672 -0.029 -7.023 1 97.31 174 LEU B N 1
ATOM 2763 C CA . LEU B 1 174 ? 1.285 -0.067 -7.473 1 97.31 174 LEU B CA 1
ATOM 2764 C C . LEU B 1 174 ? 1.186 -0.651 -8.875 1 97.31 174 LEU B C 1
ATOM 2766 O O . LEU B 1 174 ? 1.935 -0.255 -9.773 1 97.31 174 LEU B O 1
ATOM 2770 N N . VAL B 1 175 ? 0.26 -1.618 -9.055 1 96.5 175 VAL B N 1
ATOM 2771 C CA . VAL B 1 175 ? -0.014 -2.195 -10.367 1 96.5 175 VAL B CA 1
ATOM 2772 C C . VAL B 1 175 ? -1.515 -2.152 -10.648 1 96.5 175 VAL B C 1
ATOM 2774 O O . VAL B 1 175 ? -2.322 -2.551 -9.805 1 96.5 175 VAL B O 1
ATOM 2777 N N . GLU B 1 176 ? -1.806 -1.646 -11.781 1 93.88 176 GLU B N 1
ATOM 2778 C CA . GLU B 1 176 ? -3.197 -1.596 -12.219 1 93.88 176 GLU B CA 1
ATOM 2779 C C . GLU B 1 176 ? -3.396 -2.365 -13.516 1 93.88 176 GLU B C 1
ATOM 2781 O O . GLU B 1 176 ? -2.502 -2.404 -14.367 1 93.88 176 GLU B O 1
ATOM 2786 N N . PHE B 1 177 ? -4.539 -3.006 -13.594 1 94.94 177 PHE B N 1
ATOM 2787 C CA . PHE B 1 177 ? -4.855 -3.82 -14.758 1 94.94 177 PHE B CA 1
ATOM 2788 C C . PHE B 1 177 ? -6.125 -3.322 -15.445 1 94.94 177 PHE B C 1
ATOM 2790 O O . PHE B 1 177 ? -7.078 -2.918 -14.773 1 94.94 177 PHE B O 1
#

InterPro domains:
  IPR003732 D-aminoacyl-tRNA deacylase DTD [PF02580] (20-167)
  IPR003732 D-aminoacyl-tRNA deacylase DTD [PTHR10472] (20-168)
  IPR023509 D-aminoacyl-tRNA deacylase-like superfamily [G3DSA:3.50.80.10] (12-177)
  IPR023509 D-aminoacyl-tRNA deacylase-like superfamily [SSF69500] (18-166)

Organism: Saccoglossus kowalevskii (NCBI:txid10224)

Radius of gyration: 20.06 Å; Cα contacts (8 Å, |Δi|>4): 799; chains: 2; bounding box: 49×56×67 Å

Solvent-accessible surface area (backbone atoms only — not comparable to full-atom values): 18994 Å² total; per-residue (Å²): 138,80,84,76,77,74,70,82,60,89,74,64,83,71,74,83,50,22,29,41,36,41,38,32,42,28,45,29,36,32,33,38,42,81,51,93,49,88,87,46,73,86,43,69,48,73,44,51,43,26,36,40,37,36,37,21,57,20,52,86,56,47,72,71,50,38,55,51,48,32,48,49,65,45,54,26,35,78,37,57,42,98,86,65,47,70,27,16,42,64,69,72,60,24,26,36,39,40,34,79,27,66,50,48,43,43,41,76,57,88,49,38,66,44,55,83,49,35,42,54,71,67,61,41,48,53,50,47,54,50,36,53,51,48,38,43,53,52,42,66,76,70,39,94,57,88,51,50,71,45,64,60,59,77,97,51,52,40,30,52,23,38,43,27,21,29,89,75,11,57,42,44,36,60,49,72,75,137,82,82,76,78,75,68,84,58,94,78,61,84,71,74,81,49,21,29,42,36,41,38,32,40,27,45,29,36,35,35,37,42,82,48,92,48,88,87,45,73,84,43,70,47,73,44,50,43,25,36,40,37,35,36,22,57,20,52,86,56,47,72,71,50,39,56,52,49,32,47,49,66,44,53,26,34,79,37,58,44,98,86,65,45,72,25,16,44,63,68,72,60,22,24,37,38,41,33,78,28,68,49,48,42,42,41,76,57,86,51,39,66,45,54,84,49,35,42,54,69,70,60,41,48,52,50,48,54,49,36,53,51,50,38,43,52,52,42,66,74,69,38,94,57,87,51,50,74,46,64,59,58,80,97,51,51,38,31,51,23,37,42,28,21,31,86,75,11,57,42,44,36,59,47,69,72

Nearest PDB structures (foldseek):
  5xaq-assembly1_B  TM=9.433E-01  e=2.301E-19  Mus musculus
  3ko4-assembly2_C  TM=8.356E-01  e=3.467E-10  Plasmodium falciparum 3D7
  3lmu-assembly1_A  TM=8.377E-01  e=1.728E-09  Plasmodium falciparum 3D7
  3kod-assembly2_C  TM=8.324E-01  e=2.664E-09  Plasmodium falciparum 3D7
  3lmu-assembly3_E  TM=8.611E-01  e=1.037E-08  Plasmodium falciparum 3D7